Protein AF-A0A7R8HDU9-F1 (afdb_monomer)

Mean predicted aligned error: 12.46 Å

InterPro domains:
  IPR029044 Nucleotide-diphospho-sugar transferases [G3DSA:3.90.550.10] (75-311)

Sequence (343 aa):
MEFFGRLLLSHRPKPLTTKALTEKSWFSFAAQTWQNACTCITSFNYEFDLSVGGSGANNSAGGGSGGDSYELVDFNSMAHFDEPEDYFDVEIHVDKSLGSLYKDCVKIAKNYTTSKMNSKGKSTPKIFKTNHGLRAAWFDAWYPKPDDEFSIFVEDDLELSPYWYIWLKKTWRHYGNRSDIAGIALQRQFNMFQKPAADVEINNEGMPFLYKLVATWGFSPHPKHWREFLDWFHSIDNEKFDPYVPGLITSDWLHIHTTMGKRHMTWEQWHIYYGERHGLYTLYHNLPRRRTTLASNWREAGVHTRNSFNTKDYPTLDYCAIELQEFPEKIDKIWVGMHGKKR

Solvent-accessible surface area (backbone atoms only — not comparable to full-atom values): 20557 Å² total; per-residue (Å²): 133,89,88,85,87,85,51,76,100,67,92,77,76,77,86,76,75,91,73,89,84,81,91,83,73,58,79,71,59,67,62,72,67,71,74,26,62,58,61,33,44,32,30,34,46,33,72,78,79,95,74,86,88,73,90,88,89,87,89,84,90,82,89,82,83,92,71,100,69,84,50,72,73,59,64,53,72,40,45,47,74,92,50,83,82,61,50,46,32,38,37,37,33,39,39,36,36,86,25,88,57,38,66,53,55,54,51,39,40,68,67,54,77,66,94,56,50,43,98,80,33,46,69,45,57,44,74,45,92,54,65,66,52,62,30,46,51,61,61,71,55,64,77,57,88,54,73,72,42,44,43,38,40,36,49,78,56,49,44,61,11,30,57,39,51,50,41,51,53,53,49,43,73,72,51,61,87,47,90,45,48,41,22,41,28,36,30,65,68,42,79,36,54,42,64,81,67,47,86,48,63,78,82,55,89,34,42,49,33,30,28,53,60,71,53,94,45,32,26,27,50,27,30,58,56,45,40,54,49,50,53,52,56,71,73,47,63,69,90,76,57,79,57,69,46,91,63,34,48,52,38,54,49,38,53,54,26,44,79,68,77,40,50,54,73,48,46,63,36,50,54,32,33,50,24,63,78,66,65,27,19,24,37,30,65,23,65,60,89,96,61,39,22,37,27,16,43,33,49,54,53,48,98,90,32,91,55,57,68,86,46,54,79,44,53,52,34,86,68,92,55,68,53,72,71,58,81,65,94,78,61,55,76,52,70,89,84,63,88,95,58,93,127

Organism: Lepeophtheirus salmonis (NCBI:txid72036)

Secondary structure (DSSP, 8-state):
-----------------S----SSSHHHHTTTTSS-S--EEEEEEEEPP-------------------------HHHHPPPSSTT---EEEEEE----STTHHHHHHHHHH---SSS-TT--EEEEE-SS--HHHHHHHTS---SSSSEEEEEEETTEEE-TTHHHHHHHHHHHHTT-TTEEEEE-BPP-EE-BSSPEE-----TT--EEESSPPSSSEEE-HHHHHHHHHHHHHS-TTT-----TTBHHHHHHHHHHHTT-GGG--HHHHHHHHHHHT-EEEE--PPTTS-BSEEE---SSSS-SS--SS-SSPBP-S--STTS---SS-EEE---STT---

Foldseek 3Di:
DDDDDDADPDDDDDDDPDDDDDDDPCPVVVVVQFQADWWKKKKKKFFDDPDDDDDDDDDDDDDDDDDDDREFQLLQVLADDPGPPGAIEIEIETFDGPYPCSVVSQVNLVPDDDPRGDPPYYRHYHYDPHGPFDLCCVLVNDADPDQRMKMWIATRQKHFHNHLVVLQVVQCVQCLPPPQAQWEAQFFPQWDQFPVTDRDGDAPPLAKAWELFAHPHGIMGRNVNSNVLSVVCVVDPVLPDQLDDPRGNLSVVCVVCNVVVNNSHRNRSSSSSSSVVSNHTYIYGRDDPQAATRMWGQQPCHPPHNHGPNHTPGHHHHDDDVSSVDDDPDHQYDDPDDPDDRD

Radius of gyration: 21.11 Å; Cα contacts (8 Å, |Δi|>4): 566; chains: 1; bounding box: 53×56×59 Å

pLDDT: mean 71.67, std 26.33, range [17.73, 98.0]

Structure (mmCIF, N/CA/C/O backbone):
data_AF-A0A7R8HDU9-F1
#
_entry.id   AF-A0A7R8HDU9-F1
#
loop_
_atom_site.group_PDB
_atom_site.id
_atom_site.type_symbol
_atom_site.label_atom_id
_atom_site.label_alt_id
_atom_site.label_comp_id
_atom_site.label_asym_id
_atom_site.label_entity_id
_atom_site.label_seq_id
_atom_site.pdbx_PDB_ins_code
_atom_site.Cartn_x
_atom_site.Cartn_y
_atom_site.Cartn_z
_atom_site.occupancy
_atom_site.B_iso_or_equiv
_atom_site.auth_seq_id
_atom_site.auth_comp_id
_atom_site.auth_asym_id
_atom_site.auth_atom_id
_atom_site.pdbx_PDB_model_num
ATOM 1 N N . MET A 1 1 ? -10.865 30.566 18.327 1.00 18.05 1 MET A N 1
ATOM 2 C CA . MET A 1 1 ? -9.578 31.130 17.877 1.00 18.05 1 MET A CA 1
ATOM 3 C C . MET A 1 1 ? -8.523 30.074 18.117 1.00 18.05 1 MET A C 1
ATOM 5 O O . MET A 1 1 ? -8.567 29.440 19.159 1.00 18.05 1 MET A O 1
ATOM 9 N N . GLU A 1 2 ? -7.730 29.868 17.073 1.00 23.17 2 GLU A N 1
ATOM 10 C CA . GLU A 1 2 ? -6.574 28.991 16.846 1.00 23.17 2 GLU A CA 1
ATOM 11 C C . GLU A 1 2 ? -5.846 28.379 18.056 1.00 23.17 2 GLU A C 1
ATOM 13 O O . GLU A 1 2 ? -5.665 29.035 19.076 1.00 23.17 2 GLU A O 1
ATOM 18 N N . PHE A 1 3 ? -5.367 27.141 17.862 1.00 17.73 3 PHE A N 1
ATOM 19 C CA . PHE A 1 3 ? -3.963 26.660 17.920 1.00 17.73 3 PHE A CA 1
ATOM 20 C C . PHE A 1 3 ? -3.970 25.161 18.290 1.00 17.73 3 PHE A C 1
ATOM 22 O O . PHE A 1 3 ? -4.818 24.747 19.068 1.00 17.73 3 PHE A O 1
ATOM 29 N N . PHE A 1 4 ? -3.065 24.270 17.881 1.00 20.28 4 PHE A N 1
ATOM 30 C CA . PHE A 1 4 ? -2.097 24.083 16.783 1.00 20.28 4 PHE A CA 1
ATOM 31 C C . PHE A 1 4 ? -1.500 22.682 17.064 1.00 20.28 4 PHE A C 1
ATOM 33 O O . PHE A 1 4 ? -1.476 22.268 18.221 1.00 20.28 4 PHE A O 1
ATOM 40 N N . GLY A 1 5 ? -0.979 21.972 16.063 1.00 19.66 5 GLY A N 1
ATOM 41 C CA . GLY A 1 5 ? -0.250 20.721 16.318 1.00 19.66 5 GLY A CA 1
ATOM 42 C C . GLY A 1 5 ? 0.022 19.898 15.067 1.00 19.66 5 GLY A C 1
ATOM 43 O O . GLY A 1 5 ? -0.441 18.773 14.952 1.00 19.66 5 GLY A O 1
ATOM 44 N N . ARG A 1 6 ? 0.716 20.493 14.092 1.00 21.44 6 ARG A N 1
ATOM 45 C CA . ARG A 1 6 ? 1.381 19.768 13.001 1.00 21.44 6 ARG A CA 1
ATOM 46 C C . ARG A 1 6 ? 2.777 19.396 13.478 1.00 21.44 6 ARG A C 1
ATOM 48 O O . ARG A 1 6 ? 3.454 20.277 14.011 1.00 21.44 6 ARG A O 1
ATOM 55 N N . LEU A 1 7 ? 3.275 18.233 13.074 1.00 22.89 7 LEU A N 1
ATOM 56 C CA . LEU A 1 7 ? 4.697 18.128 12.812 1.00 22.89 7 LEU A CA 1
ATOM 57 C C . LEU A 1 7 ? 5.006 17.443 11.477 1.00 22.89 7 LEU A C 1
ATOM 59 O O . LEU A 1 7 ? 4.594 16.324 11.205 1.00 22.89 7 LEU A O 1
ATOM 63 N N . LEU A 1 8 ? 5.755 18.212 10.682 1.00 25.33 8 LEU A N 1
ATOM 64 C CA . LEU A 1 8 ? 6.498 17.852 9.485 1.00 25.33 8 LEU A CA 1
ATOM 65 C C . LEU A 1 8 ? 7.970 17.626 9.853 1.00 25.33 8 LEU A C 1
ATOM 67 O O . LEU A 1 8 ? 8.547 18.433 10.591 1.00 25.33 8 LEU A O 1
ATOM 71 N N . LEU A 1 9 ? 8.633 16.669 9.214 1.00 22.75 9 LEU A N 1
ATOM 72 C CA . LEU A 1 9 ? 10.095 16.620 9.147 1.00 22.75 9 LEU A CA 1
ATOM 73 C C . LEU A 1 9 ? 10.585 17.414 7.922 1.00 22.75 9 LEU A C 1
ATOM 75 O O . LEU A 1 9 ? 11.097 16.863 6.957 1.00 22.75 9 LEU A O 1
ATOM 79 N N . SER A 1 10 ? 10.462 18.748 7.960 1.00 25.83 10 SER A N 1
ATOM 80 C CA . SER A 1 10 ? 10.972 19.628 6.889 1.00 25.83 10 SER A CA 1
ATOM 81 C C . SER A 1 10 ? 12.093 20.555 7.375 1.00 25.83 10 SER A C 1
ATOM 83 O O . SER A 1 10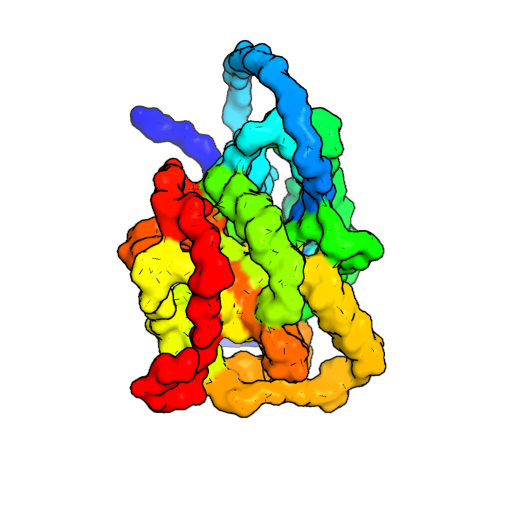 ? 11.971 21.213 8.411 1.00 25.83 10 SER A O 1
ATOM 85 N N . HIS A 1 11 ? 13.185 20.647 6.605 1.00 24.09 11 HIS A N 1
ATOM 86 C CA . HIS A 1 11 ? 14.247 21.641 6.804 1.00 24.09 11 HIS A CA 1
ATOM 87 C C . HIS A 1 11 ? 13.678 23.063 6.736 1.00 24.09 11 HIS A C 1
ATOM 89 O O . HIS A 1 11 ? 13.150 23.471 5.704 1.00 24.09 11 HIS A O 1
ATOM 95 N N . ARG A 1 12 ? 13.896 23.873 7.776 1.00 28.69 12 ARG A N 1
ATOM 96 C CA . ARG A 1 12 ? 13.792 25.335 7.671 1.00 28.69 12 ARG A CA 1
ATOM 97 C C . ARG A 1 12 ? 15.164 25.990 7.848 1.00 28.69 12 ARG A C 1
ATOM 99 O O . ARG A 1 12 ? 15.587 26.197 8.982 1.00 28.69 12 ARG A O 1
ATOM 106 N N . PRO A 1 13 ? 15.844 26.432 6.779 1.00 24.48 13 PRO A N 1
ATOM 107 C CA . PRO A 1 13 ? 16.669 27.626 6.863 1.00 24.48 13 PRO A CA 1
ATOM 108 C C . PRO A 1 13 ? 15.735 28.842 6.932 1.00 24.48 13 PRO A C 1
ATOM 110 O O . PRO A 1 13 ? 14.775 28.943 6.165 1.00 24.48 13 PRO A O 1
ATOM 113 N N . LYS A 1 14 ? 16.008 29.784 7.842 1.00 23.22 14 LYS A N 1
ATOM 114 C CA . LYS A 1 14 ? 15.396 31.122 7.791 1.00 23.22 14 LYS A CA 1
ATOM 115 C C . LYS A 1 14 ? 15.632 31.729 6.398 1.00 23.22 14 LYS A C 1
ATOM 117 O O . LYS A 1 14 ? 16.694 31.476 5.826 1.00 23.22 14 LYS A O 1
ATOM 122 N N . PRO A 1 15 ? 14.706 32.544 5.861 1.00 25.27 15 PRO A N 1
ATOM 123 C CA . PRO A 1 15 ? 14.937 33.229 4.598 1.00 25.27 15 PRO A CA 1
ATOM 124 C C . PRO A 1 15 ? 16.173 34.120 4.745 1.00 25.27 15 PRO A C 1
ATOM 126 O O . P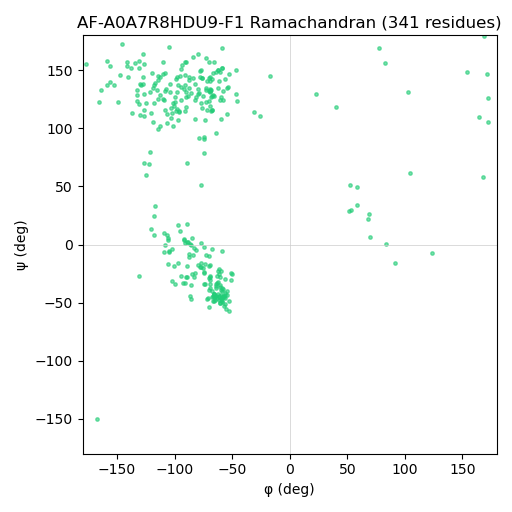RO A 1 15 ? 16.152 35.129 5.450 1.00 25.27 15 PRO A O 1
ATOM 129 N N . LEU A 1 16 ? 17.272 33.716 4.109 1.00 26.12 16 LEU A N 1
ATOM 130 C CA . LEU A 1 16 ? 18.401 34.600 3.887 1.00 26.12 16 LEU A CA 1
ATOM 131 C C . LEU A 1 16 ? 17.927 35.658 2.900 1.00 26.12 16 LEU A C 1
ATOM 133 O O . LEU A 1 16 ? 17.570 35.370 1.758 1.00 26.12 16 LEU A O 1
ATOM 137 N N . THR A 1 17 ? 17.895 36.891 3.387 1.00 25.94 17 THR A N 1
ATOM 138 C CA . THR A 1 17 ? 17.757 38.096 2.582 1.00 25.94 17 THR A CA 1
ATOM 139 C C . THR A 1 17 ? 18.716 38.035 1.399 1.00 25.94 17 THR A C 1
ATOM 141 O O . THR A 1 17 ? 19.907 37.778 1.566 1.00 25.94 17 THR A O 1
ATOM 144 N N . THR A 1 18 ? 18.165 38.286 0.217 1.00 35.88 18 THR A N 1
ATOM 145 C CA . THR A 1 18 ? 18.837 38.480 -1.070 1.00 35.88 18 THR A CA 1
ATOM 146 C C . THR A 1 18 ? 20.275 38.994 -0.960 1.00 35.88 18 THR A C 1
ATOM 148 O O . THR A 1 18 ? 20.488 40.169 -0.658 1.00 35.88 18 THR A O 1
ATOM 151 N N . LYS A 1 19 ? 21.255 38.152 -1.302 1.00 25.08 19 LYS A N 1
ATOM 152 C CA . LYS A 1 19 ? 22.475 38.571 -2.007 1.00 25.08 19 LYS A CA 1
ATOM 153 C C . LYS A 1 19 ? 23.220 37.357 -2.559 1.00 25.08 19 LYS A C 1
ATOM 155 O O . LYS A 1 19 ? 23.548 36.451 -1.809 1.00 25.08 19 LYS A O 1
ATOM 160 N N . ALA A 1 20 ? 23.407 37.406 -3.879 1.00 29.73 20 ALA A N 1
ATOM 161 C CA . ALA A 1 20 ? 24.420 36.781 -4.728 1.00 29.73 20 ALA A CA 1
ATOM 162 C C . ALA A 1 20 ? 25.140 35.530 -4.203 1.00 29.73 20 ALA A C 1
ATOM 164 O O . ALA A 1 20 ? 25.785 35.591 -3.168 1.00 29.73 20 ALA A O 1
ATOM 165 N N . LEU A 1 21 ? 25.187 34.475 -5.021 1.00 24.11 21 LEU A N 1
ATOM 166 C CA . LEU A 1 21 ? 26.456 33.887 -5.464 1.00 24.11 21 LEU A CA 1
ATOM 167 C C . LEU A 1 21 ? 26.217 32.972 -6.673 1.00 24.11 21 LEU A C 1
ATOM 169 O O . LEU A 1 21 ? 25.260 32.206 -6.742 1.00 24.11 21 LEU A O 1
ATOM 173 N N . THR A 1 22 ? 27.080 33.177 -7.656 1.00 25.27 22 THR A N 1
ATOM 174 C CA . THR A 1 22 ? 27.015 32.753 -9.051 1.00 25.27 22 THR A CA 1
ATOM 175 C C . THR A 1 22 ? 27.409 31.294 -9.284 1.00 25.27 22 THR A C 1
ATOM 177 O O . THR A 1 22 ? 28.031 30.635 -8.455 1.00 25.27 22 THR A O 1
ATOM 180 N N . GLU A 1 23 ? 27.021 30.836 -10.470 1.00 33.41 23 GLU A N 1
ATOM 181 C CA . GLU A 1 23 ? 27.142 29.511 -11.071 1.00 33.41 23 GLU A CA 1
ATOM 182 C C . GLU A 1 23 ? 28.522 28.828 -10.964 1.00 33.41 23 GLU A C 1
ATOM 184 O O . GLU A 1 23 ? 29.563 29.475 -11.058 1.00 33.41 23 GLU A O 1
ATOM 189 N N . LYS A 1 24 ? 28.465 27.482 -10.918 1.00 25.12 24 LYS A N 1
ATOM 190 C CA . LYS A 1 24 ? 29.443 26.458 -11.378 1.00 25.12 24 LYS A CA 1
ATOM 191 C C . LYS A 1 24 ? 29.965 25.426 -10.367 1.00 25.12 24 LYS A C 1
ATOM 193 O O . LYS A 1 24 ? 30.537 24.439 -10.813 1.00 25.12 24 LYS A O 1
ATOM 198 N N . SER A 1 25 ? 29.676 25.515 -9.066 1.00 22.44 25 SER A N 1
ATOM 199 C CA . SER A 1 25 ? 30.059 24.455 -8.098 1.00 22.44 25 SER A CA 1
ATOM 200 C C . SER A 1 25 ? 28.924 23.507 -7.669 1.00 22.44 25 SER A C 1
ATOM 202 O O . SER A 1 25 ? 29.167 22.525 -6.970 1.00 22.44 25 SER A O 1
ATOM 204 N N . TRP A 1 26 ? 27.686 23.740 -8.120 1.00 22.48 26 TRP A N 1
ATOM 205 C CA . TRP A 1 26 ? 26.507 22.978 -7.678 1.00 22.48 26 TRP A CA 1
ATOM 206 C C . TRP A 1 26 ? 26.377 21.567 -8.273 1.00 22.48 26 TRP A C 1
ATOM 208 O O . TRP A 1 26 ? 25.703 20.724 -7.686 1.00 22.48 26 TRP A O 1
ATOM 218 N N . PHE A 1 27 ? 27.028 21.269 -9.402 1.00 22.64 27 PHE A N 1
ATOM 219 C CA . PHE A 1 27 ? 26.741 20.037 -10.147 1.00 22.64 27 PHE A CA 1
ATOM 220 C C . PHE A 1 27 ? 27.299 18.749 -9.522 1.00 22.64 27 PHE A C 1
ATOM 222 O O . PHE A 1 27 ? 26.718 17.695 -9.758 1.00 22.64 27 PHE A O 1
ATOM 229 N N . SER A 1 28 ? 28.352 18.802 -8.694 1.00 22.45 28 SER A N 1
ATOM 230 C CA . SER A 1 28 ? 28.889 17.588 -8.046 1.00 22.45 28 SER A CA 1
ATOM 231 C C . SER A 1 28 ? 28.547 17.462 -6.558 1.00 22.45 28 SER A C 1
ATOM 233 O O . SER A 1 28 ? 28.611 16.362 -6.020 1.00 22.45 28 SER A O 1
ATOM 235 N N . PHE A 1 29 ? 28.124 18.540 -5.889 1.00 22.83 29 PHE A N 1
ATOM 236 C CA . PHE A 1 29 ? 27.726 18.483 -4.475 1.00 22.83 29 PHE A CA 1
ATOM 237 C C . PHE A 1 29 ? 26.225 18.187 -4.303 1.00 22.83 29 PHE A C 1
ATOM 239 O O . PHE A 1 29 ? 25.823 17.530 -3.347 1.00 22.83 29 PHE A O 1
ATOM 246 N N . ALA A 1 30 ? 25.397 18.574 -5.282 1.00 22.77 30 ALA A N 1
ATOM 247 C CA . ALA A 1 30 ? 23.962 18.291 -5.302 1.00 22.77 30 ALA A CA 1
ATOM 248 C C . ALA A 1 30 ? 23.602 16.907 -5.876 1.00 22.77 30 ALA A C 1
ATOM 250 O O . ALA A 1 30 ? 22.428 16.613 -6.036 1.00 22.77 30 ALA A O 1
ATOM 251 N N . ALA A 1 31 ? 24.567 16.045 -6.199 1.00 22.61 31 ALA A N 1
ATOM 252 C CA . ALA A 1 31 ? 24.284 14.638 -6.506 1.00 22.61 31 ALA A CA 1
ATOM 253 C C . ALA A 1 31 ? 24.448 13.739 -5.264 1.00 22.61 31 ALA A C 1
ATOM 255 O O . ALA A 1 31 ? 23.774 12.719 -5.145 1.00 22.61 31 ALA A O 1
ATOM 256 N N . GLN A 1 32 ? 25.292 14.146 -4.307 1.00 22.75 32 GLN A N 1
ATOM 257 C CA . GLN A 1 32 ? 25.669 13.329 -3.148 1.00 22.75 32 GLN A CA 1
ATOM 258 C C . GLN A 1 32 ? 24.736 13.505 -1.935 1.00 22.75 32 GLN A C 1
ATOM 260 O O . GLN A 1 32 ? 24.698 12.651 -1.055 1.00 22.75 32 GLN A O 1
ATOM 265 N N . THR A 1 33 ? 23.958 14.590 -1.873 1.00 23.55 33 THR A N 1
ATOM 266 C CA . THR A 1 33 ? 23.037 14.882 -0.757 1.00 23.55 33 THR A CA 1
ATOM 267 C C . THR A 1 33 ? 21.611 14.356 -0.955 1.00 23.55 33 THR A C 1
ATOM 269 O O . THR A 1 33 ? 20.768 14.576 -0.092 1.00 23.55 33 THR A O 1
ATOM 272 N N . TRP A 1 34 ? 21.333 13.633 -2.046 1.00 28.17 34 TRP A N 1
ATOM 273 C CA . TRP A 1 34 ? 19.968 13.285 -2.483 1.00 28.17 34 TRP A CA 1
ATOM 274 C C . TRP A 1 34 ? 19.594 11.804 -2.314 1.00 28.17 34 TRP A C 1
ATOM 276 O O . TRP A 1 34 ? 18.532 11.383 -2.755 1.00 28.17 34 TRP A O 1
ATOM 286 N N . GLN A 1 35 ? 20.430 11.027 -1.618 1.00 24.59 35 GLN A N 1
ATOM 287 C CA . GLN A 1 35 ? 20.096 9.700 -1.070 1.00 24.59 35 GLN A CA 1
ATOM 288 C C . GLN A 1 35 ? 19.494 9.786 0.353 1.00 24.59 35 GLN A C 1
ATOM 290 O O . GLN A 1 35 ? 19.510 8.811 1.094 1.00 24.59 35 GLN A O 1
ATOM 295 N N . ASN A 1 36 ? 19.007 10.965 0.765 1.00 27.67 36 ASN A N 1
ATOM 296 C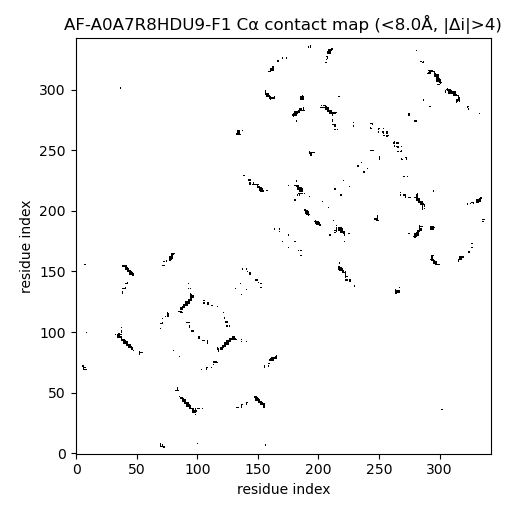 CA . ASN A 1 36 ? 18.909 11.331 2.183 1.00 27.67 36 ASN A CA 1
ATOM 297 C C . ASN A 1 36 ? 17.509 11.659 2.726 1.00 27.67 36 ASN A C 1
ATOM 299 O O . ASN A 1 36 ? 17.413 12.157 3.850 1.00 27.67 36 ASN A O 1
ATOM 303 N N . ALA A 1 37 ? 16.432 11.348 2.006 1.00 25.69 37 ALA A N 1
ATOM 304 C CA . ALA A 1 37 ? 15.128 11.223 2.659 1.00 25.69 37 ALA A CA 1
ATOM 305 C C . ALA A 1 37 ? 15.115 9.885 3.416 1.00 25.69 37 ALA A C 1
ATOM 307 O O . ALA A 1 37 ? 15.491 8.862 2.846 1.00 25.69 37 ALA A O 1
ATOM 308 N N . CYS A 1 38 ? 14.773 9.883 4.707 1.00 24.77 38 CYS A N 1
ATOM 309 C CA . CYS A 1 38 ? 14.448 8.621 5.368 1.00 24.77 38 CYS A CA 1
ATOM 310 C C . CYS A 1 38 ? 13.142 8.149 4.742 1.00 24.77 38 CYS A C 1
ATOM 312 O O . CYS A 1 38 ? 12.141 8.835 4.882 1.00 24.77 38 CYS A O 1
ATOM 314 N N . THR A 1 39 ? 13.145 7.027 4.030 1.00 27.91 39 THR A N 1
ATOM 315 C CA . THR A 1 39 ? 11.887 6.350 3.729 1.00 27.91 39 THR A CA 1
ATOM 316 C C . THR A 1 39 ? 11.441 5.708 5.036 1.00 27.91 39 THR A C 1
ATOM 318 O O . THR A 1 39 ? 12.078 4.765 5.512 1.00 27.91 39 THR A O 1
ATOM 321 N N . CYS A 1 40 ? 10.412 6.273 5.662 1.00 27.80 40 CYS A N 1
ATOM 322 C CA . CYS A 1 40 ? 9.764 5.664 6.809 1.00 27.80 40 CYS A CA 1
ATOM 323 C C . CYS A 1 40 ? 8.468 5.024 6.322 1.00 27.80 40 CYS A C 1
ATOM 325 O O . CYS A 1 40 ? 7.550 5.720 5.901 1.00 27.80 40 CYS A O 1
ATOM 327 N N . ILE A 1 41 ? 8.397 3.697 6.370 1.00 30.83 41 ILE A N 1
ATOM 328 C CA . ILE A 1 41 ? 7.142 2.983 6.144 1.00 30.83 41 ILE A CA 1
ATOM 329 C C . ILE A 1 41 ? 6.647 2.543 7.506 1.00 30.83 41 ILE A C 1
ATOM 331 O O . ILE A 1 41 ? 7.301 1.795 8.228 1.00 30.83 41 ILE A O 1
ATOM 335 N N . THR A 1 42 ? 5.492 3.053 7.888 1.00 30.50 42 THR A N 1
ATOM 336 C CA . THR A 1 42 ? 4.790 2.563 9.061 1.00 30.50 42 THR A CA 1
ATOM 337 C C . THR A 1 42 ? 3.867 1.459 8.577 1.00 30.50 42 THR A C 1
ATOM 339 O O . THR A 1 42 ? 2.969 1.700 7.766 1.00 30.50 42 THR A O 1
ATOM 342 N N . SER A 1 43 ? 4.128 0.234 9.024 1.00 25.02 43 SER A N 1
ATOM 343 C CA . SER A 1 43 ? 3.175 -0.860 8.879 1.00 25.02 43 SER A CA 1
ATOM 344 C C . SER A 1 43 ? 2.368 -0.936 10.160 1.00 25.02 43 SER A C 1
ATOM 346 O O . SER A 1 43 ? 2.896 -0.810 11.263 1.00 25.02 43 SER A O 1
ATOM 348 N N . PHE A 1 44 ? 1.067 -1.099 10.020 1.00 28.22 44 PHE A N 1
ATOM 349 C CA . PHE A 1 44 ? 0.193 -1.305 11.156 1.00 28.22 44 PHE A CA 1
ATOM 350 C C . PHE A 1 44 ? -0.385 -2.710 11.056 1.00 28.22 44 PHE A C 1
ATOM 352 O O . PHE A 1 44 ? -0.970 -3.011 10.022 1.00 28.22 44 PHE A O 1
ATOM 359 N N . ASN A 1 45 ? -0.244 -3.542 12.084 1.00 24.42 45 ASN A N 1
ATOM 360 C CA . ASN A 1 45 ? -0.738 -4.923 12.088 1.00 24.42 45 ASN A CA 1
ATOM 361 C C . ASN A 1 45 ? -1.964 -5.034 13.004 1.00 24.42 45 ASN A C 1
ATOM 363 O O . ASN A 1 45 ? -1.960 -4.502 14.116 1.00 24.42 45 ASN A O 1
ATOM 367 N N . TYR A 1 46 ? -3.017 -5.703 12.535 1.00 28.94 46 TYR A N 1
ATOM 368 C CA . TYR A 1 46 ? -4.297 -5.834 13.235 1.00 28.94 46 TYR A CA 1
ATOM 369 C C . TYR A 1 46 ? -4.758 -7.294 13.223 1.00 28.94 46 TYR A C 1
ATOM 371 O O . TYR A 1 46 ? -4.811 -7.917 12.161 1.00 28.94 46 TYR A O 1
ATOM 379 N N . GLU A 1 47 ? -5.177 -7.796 14.384 1.00 25.75 47 GLU A N 1
ATOM 380 C CA . GLU A 1 47 ? -5.970 -9.023 14.525 1.00 25.75 47 GLU A CA 1
ATOM 381 C C . GLU A 1 47 ? -7.428 -8.625 14.818 1.00 25.75 47 GLU A C 1
ATOM 383 O O . GLU A 1 47 ? -7.681 -7.786 15.686 1.00 25.75 47 GLU A O 1
ATOM 388 N N . PHE A 1 48 ? -8.401 -9.204 14.105 1.00 31.47 48 PHE A N 1
ATOM 389 C CA . PHE A 1 48 ? -9.826 -9.011 14.403 1.00 31.47 48 PHE A CA 1
ATOM 390 C C . PHE A 1 48 ? -10.389 -10.219 15.155 1.00 31.47 48 PHE A C 1
ATOM 392 O O . PHE A 1 48 ? -10.429 -11.320 14.613 1.00 31.47 48 PHE A O 1
ATOM 399 N N . ASP A 1 49 ? -10.927 -9.992 16.353 1.00 27.91 49 ASP A N 1
ATOM 400 C CA . ASP A 1 49 ? -11.912 -10.891 16.963 1.00 27.91 49 ASP A CA 1
ATOM 401 C C . ASP A 1 49 ? -13.320 -10.475 16.478 1.00 27.91 49 ASP A C 1
ATOM 403 O O . ASP A 1 49 ? -13.642 -9.287 16.383 1.00 27.91 49 ASP A O 1
ATOM 407 N N . LEU A 1 50 ? -14.151 -11.444 16.088 1.00 31.97 50 LEU A N 1
ATOM 408 C CA . LEU A 1 50 ? -15.493 -11.239 15.519 1.00 31.97 50 LEU A CA 1
ATOM 409 C C . LEU A 1 50 ? -16.611 -11.328 16.574 1.00 31.97 50 LEU A C 1
ATOM 411 O O . LEU A 1 50 ? -17.787 -11.406 16.214 1.00 31.97 50 LEU A O 1
ATOM 415 N N . SER A 1 51 ? -16.275 -11.328 17.864 1.00 26.84 51 SER A N 1
ATOM 416 C CA . SER A 1 51 ? -17.234 -11.500 18.958 1.00 26.84 51 SER A CA 1
ATOM 417 C C . SER A 1 51 ? -17.373 -10.246 19.846 1.00 26.84 51 SER A C 1
ATOM 419 O O . SER A 1 51 ? -16.431 -9.499 20.066 1.00 26.84 51 SER A O 1
ATOM 421 N N . VAL A 1 52 ? -18.612 -9.977 20.271 1.00 30.52 52 VAL A N 1
ATOM 422 C CA . VAL A 1 52 ? -19.178 -8.673 20.686 1.00 30.52 52 VAL A CA 1
ATOM 423 C C . VAL A 1 52 ? -18.856 -8.267 22.143 1.00 30.52 52 VAL A C 1
ATOM 425 O O . VAL A 1 52 ? -19.116 -9.062 23.042 1.00 30.52 52 VAL A O 1
ATOM 428 N N . GLY A 1 53 ? -18.513 -6.987 22.377 1.00 28.03 53 GLY A N 1
ATOM 429 C CA . GLY A 1 53 ? -19.230 -6.083 23.305 1.00 28.03 53 GLY A CA 1
ATOM 430 C C . GLY A 1 53 ? -18.663 -5.764 24.705 1.00 28.03 53 GLY A C 1
ATOM 431 O O . GLY A 1 53 ? -18.495 -6.653 25.535 1.00 28.03 53 GLY A O 1
ATOM 432 N N . GLY A 1 54 ? -18.622 -4.464 25.061 1.00 24.69 54 GLY A N 1
ATOM 433 C CA . GLY A 1 54 ? -18.635 -4.023 26.472 1.00 24.69 54 GLY A CA 1
ATOM 434 C C . GLY A 1 54 ? -18.226 -2.571 26.786 1.00 24.69 54 GLY A C 1
ATOM 435 O O . GLY A 1 54 ? -17.059 -2.215 26.764 1.00 24.69 54 GLY A O 1
ATOM 436 N N . SER A 1 55 ? -19.197 -1.744 27.182 1.00 26.00 55 SER A N 1
ATOM 43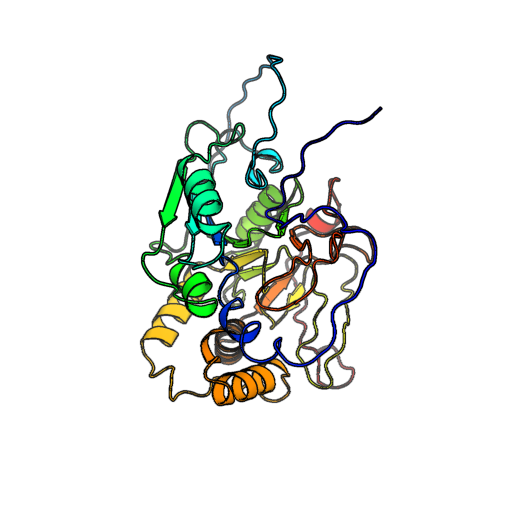7 C CA . SER A 1 55 ? -19.131 -0.309 27.541 1.00 26.00 55 SER A CA 1
ATOM 438 C C . SER A 1 55 ? -18.196 0.119 28.696 1.00 26.00 55 SER A C 1
ATOM 440 O O . SER A 1 55 ? -18.118 -0.577 29.707 1.00 26.00 55 SER A O 1
ATOM 442 N N . GLY A 1 56 ? -17.697 1.370 28.663 1.00 23.48 56 GLY A N 1
ATOM 443 C CA . GLY A 1 56 ? -17.273 2.117 29.867 1.00 23.48 56 GLY A CA 1
ATOM 444 C C . GLY A 1 56 ? -16.559 3.459 29.600 1.00 23.48 56 GLY A C 1
ATOM 445 O O . GLY A 1 56 ? -15.583 3.505 28.866 1.00 23.48 56 GLY A O 1
ATOM 446 N N . ALA A 1 57 ? -17.047 4.554 30.198 1.00 24.66 57 ALA A N 1
ATOM 447 C CA . ALA A 1 57 ? -16.600 5.946 30.009 1.00 24.66 57 ALA A CA 1
ATOM 448 C C . ALA A 1 57 ? -15.472 6.397 30.970 1.00 24.66 57 ALA A C 1
ATOM 450 O O . ALA A 1 57 ? -15.400 5.883 32.084 1.00 24.66 57 ALA A O 1
ATOM 451 N N . ASN A 1 58 ? -14.683 7.428 30.607 1.00 25.62 58 ASN A N 1
ATOM 452 C CA . ASN A 1 58 ? -14.579 8.711 31.348 1.00 25.62 58 ASN A CA 1
ATOM 453 C C . ASN A 1 58 ? -13.457 9.657 30.863 1.00 25.62 58 ASN A C 1
ATOM 455 O O . ASN A 1 58 ? -12.374 9.235 30.471 1.00 25.62 58 ASN A O 1
ATOM 459 N N . ASN A 1 59 ? -13.746 10.960 30.972 1.00 26.98 59 ASN A N 1
ATOM 460 C CA . ASN A 1 59 ? -12.869 12.107 30.715 1.00 26.98 59 ASN A CA 1
ATOM 461 C C . ASN A 1 59 ? -11.874 12.367 31.858 1.00 26.98 59 ASN A C 1
ATOM 463 O O . ASN A 1 59 ? -12.246 12.288 33.029 1.00 26.98 59 ASN A O 1
ATOM 467 N N . SER A 1 60 ? -10.692 12.891 31.524 1.00 24.86 60 SER A N 1
ATOM 468 C CA . SER A 1 60 ? -10.000 13.880 32.362 1.00 24.86 60 SER A CA 1
ATOM 469 C C . SER A 1 60 ? -9.021 14.731 31.543 1.00 24.86 60 SER A C 1
ATOM 471 O O . SER A 1 60 ? -8.363 14.261 30.619 1.00 24.86 60 SER A O 1
ATOM 473 N N . ALA A 1 61 ? -8.989 16.025 31.868 1.00 26.89 61 ALA A N 1
ATOM 474 C CA . ALA A 1 61 ? -8.142 17.044 31.261 1.00 26.89 61 ALA A CA 1
ATOM 475 C C . ALA A 1 61 ? -6.861 17.243 32.084 1.00 26.89 61 ALA A C 1
ATOM 477 O O . ALA A 1 61 ? -6.902 17.215 33.314 1.00 26.89 61 ALA A O 1
ATOM 478 N N . GLY A 1 62 ? -5.747 17.529 31.409 1.00 22.72 62 GLY A N 1
ATOM 479 C CA . GLY A 1 62 ? -4.494 17.954 32.028 1.00 22.72 62 GLY A CA 1
ATOM 480 C C . GLY A 1 62 ? -3.730 18.880 31.087 1.00 22.72 62 GLY A C 1
ATOM 481 O O . GLY A 1 62 ? -3.467 18.518 29.945 1.00 22.72 62 GLY A O 1
ATOM 482 N N . GLY A 1 63 ? -3.429 20.095 31.549 1.00 22.44 63 GLY A N 1
ATOM 483 C CA . GLY A 1 63 ? -2.622 21.079 30.826 1.00 22.44 63 GLY A CA 1
ATOM 484 C C . GLY A 1 63 ? -1.131 20.965 31.150 1.00 22.44 63 GLY A C 1
ATOM 485 O O . GLY A 1 63 ? -0.763 20.498 32.226 1.00 22.44 63 GLY A O 1
ATOM 486 N N . GLY A 1 64 ? -0.275 21.448 30.245 1.00 23.27 64 GLY A N 1
ATOM 487 C CA . GLY A 1 64 ? 1.160 21.566 30.509 1.00 23.27 64 GLY A CA 1
ATOM 488 C C . GLY A 1 64 ? 2.020 21.965 29.306 1.00 23.27 64 GLY A C 1
ATOM 489 O O . GLY A 1 64 ? 2.288 21.142 28.447 1.00 23.27 64 GLY A O 1
ATOM 490 N N . SER A 1 65 ? 2.456 23.231 29.325 1.00 26.09 65 SER A N 1
ATOM 491 C CA . SER A 1 65 ? 3.705 23.838 28.809 1.00 26.09 65 SER A CA 1
ATOM 492 C C . SER A 1 65 ? 4.301 23.411 27.458 1.00 26.09 65 SER A C 1
ATOM 494 O O . SER A 1 65 ? 4.821 22.312 27.297 1.00 26.09 65 SER A O 1
ATOM 496 N N . GLY A 1 66 ? 4.373 24.394 26.553 1.00 30.72 66 GLY A N 1
ATOM 497 C CA . GLY A 1 66 ? 5.044 24.310 25.262 1.00 30.72 66 GLY A CA 1
ATOM 498 C C . GLY A 1 66 ? 6.570 24.217 25.335 1.00 30.72 66 GLY A C 1
ATOM 499 O O . GLY A 1 66 ? 7.245 25.008 25.995 1.00 30.72 66 GLY A O 1
ATOM 500 N N . GLY A 1 67 ? 7.084 23.272 24.560 1.00 24.62 67 GLY A N 1
ATOM 501 C CA . GLY A 1 67 ? 8.394 23.282 23.927 1.00 24.62 67 GLY A CA 1
ATOM 502 C C . GLY A 1 67 ? 8.211 22.681 22.535 1.00 24.62 67 GLY A C 1
ATOM 503 O O . GLY A 1 67 ? 7.379 21.793 22.376 1.00 24.62 67 GLY A O 1
ATOM 504 N N . ASP A 1 68 ? 8.928 23.181 21.530 1.00 28.16 68 ASP A N 1
ATOM 505 C CA . ASP A 1 68 ? 8.831 22.671 20.158 1.00 28.16 68 ASP A CA 1
ATOM 506 C C . ASP A 1 68 ? 9.322 21.206 20.108 1.00 28.16 68 ASP A C 1
ATOM 508 O O . ASP A 1 68 ? 10.527 20.936 20.049 1.00 28.16 68 ASP A O 1
ATOM 512 N N . SER A 1 69 ? 8.387 20.254 20.193 1.00 32.31 69 SER A N 1
ATOM 513 C CA . SER A 1 69 ? 8.603 18.814 20.051 1.00 32.31 69 SER A CA 1
ATOM 514 C C . SER A 1 69 ? 8.392 18.400 18.599 1.00 32.31 69 SER A C 1
ATOM 516 O O . SER A 1 69 ? 7.418 18.790 17.966 1.00 32.31 69 SER A O 1
ATOM 518 N N . TYR A 1 70 ? 9.316 17.597 18.065 1.00 35.66 70 TYR A N 1
ATOM 519 C CA . TYR A 1 70 ? 9.094 16.862 16.826 1.00 35.66 70 TYR A CA 1
ATOM 520 C C . TYR A 1 70 ? 8.314 15.574 17.154 1.00 35.66 70 TYR A C 1
ATOM 522 O O . TYR A 1 70 ? 8.879 14.669 17.764 1.00 35.66 70 TYR A O 1
ATOM 530 N N . GLU A 1 71 ? 7.032 15.502 16.783 1.00 38.47 71 GLU A N 1
ATOM 531 C CA . GLU A 1 71 ? 6.145 14.335 16.919 1.00 38.47 71 GLU A CA 1
ATOM 532 C C . GLU A 1 71 ? 5.842 13.675 15.555 1.00 38.47 71 GLU A C 1
ATOM 534 O O . GLU A 1 71 ? 5.806 14.340 14.531 1.00 38.47 71 GLU A O 1
ATOM 539 N N . LEU A 1 72 ? 5.650 12.356 15.489 1.00 41.12 72 LEU A N 1
ATOM 540 C CA . LEU A 1 72 ? 5.065 11.744 14.284 1.00 41.12 72 LEU A CA 1
ATOM 541 C C . LEU A 1 72 ? 3.617 12.231 14.133 1.00 41.12 72 LEU A C 1
ATOM 543 O O . LEU A 1 72 ? 2.986 12.585 15.130 1.00 41.12 72 LEU A O 1
ATOM 547 N N . VAL A 1 73 ? 3.061 12.191 12.916 1.00 44.81 73 VAL A N 1
ATOM 548 C CA . VAL A 1 73 ? 1.601 12.232 12.767 1.00 44.81 73 VAL A CA 1
ATOM 549 C C . VAL A 1 73 ? 1.050 11.092 13.620 1.00 44.81 73 VAL A C 1
ATOM 551 O O . VAL A 1 73 ? 1.312 9.923 13.343 1.00 44.81 73 VAL A O 1
ATOM 554 N N . ASP A 1 74 ? 0.336 11.418 14.700 1.00 52.00 74 ASP A N 1
ATOM 555 C CA . ASP A 1 74 ? -0.325 10.404 15.513 1.00 52.00 74 ASP A CA 1
ATOM 556 C C . ASP A 1 74 ? -1.559 9.917 14.744 1.00 52.00 74 ASP A C 1
ATOM 558 O O . ASP A 1 74 ? -2.689 10.335 15.007 1.00 52.00 74 ASP A O 1
ATOM 562 N N . PHE A 1 75 ? -1.327 9.045 13.759 1.00 51.06 75 PHE A N 1
ATOM 563 C CA . PHE A 1 75 ? -2.345 8.378 12.941 1.00 51.06 75 PHE A CA 1
ATOM 564 C C . PHE A 1 75 ? -3.446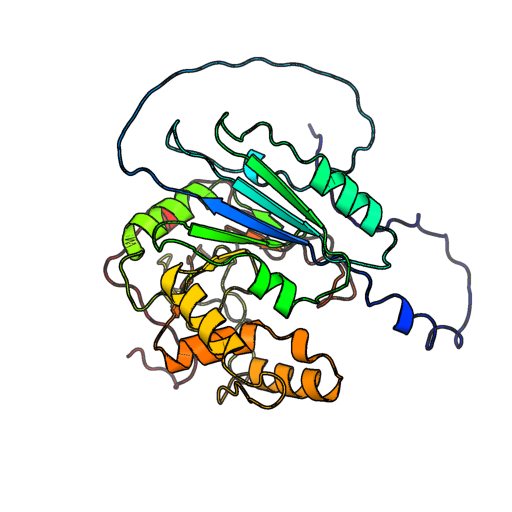 7.730 13.797 1.00 51.06 75 PHE A C 1
ATOM 566 O O . PHE A 1 75 ? -4.599 7.599 13.374 1.00 51.06 75 PHE A O 1
ATOM 573 N N . ASN A 1 76 ? -3.094 7.387 15.036 1.00 50.19 76 ASN A N 1
ATOM 574 C CA . ASN A 1 76 ? -3.926 6.682 15.994 1.00 50.19 76 ASN A CA 1
ATOM 575 C C . ASN A 1 76 ? -4.808 7.664 16.759 1.00 50.19 76 ASN A C 1
ATOM 577 O O . ASN A 1 76 ? -5.964 7.349 17.017 1.00 50.19 76 ASN A O 1
ATOM 581 N N . SER A 1 77 ? -4.318 8.882 17.045 1.00 49.59 77 SER A N 1
ATOM 582 C CA . SER A 1 77 ? -5.143 9.971 17.599 1.00 49.59 77 SER A CA 1
ATOM 583 C C . SER A 1 77 ? -6.311 10.341 16.687 1.00 49.59 77 SER A C 1
ATOM 585 O O . SER A 1 77 ? -7.317 10.875 17.159 1.00 49.59 77 SER A O 1
ATOM 587 N N . MET A 1 78 ? -6.208 10.040 15.394 1.00 56.59 78 MET A N 1
ATOM 588 C CA . MET A 1 78 ? -7.247 10.347 14.423 1.00 56.59 78 MET A CA 1
ATOM 589 C C . MET A 1 78 ? -8.241 9.195 14.277 1.00 56.59 78 MET A C 1
ATOM 591 O O . MET A 1 78 ? -9.421 9.471 14.121 1.00 56.59 78 MET A O 1
ATOM 595 N N . ALA A 1 79 ? -7.825 7.933 14.418 1.00 62.00 79 ALA A N 1
ATOM 596 C CA . ALA A 1 79 ? -8.710 6.786 14.220 1.00 62.00 79 ALA A CA 1
ATOM 597 C C . ALA A 1 79 ? -9.947 6.804 15.146 1.00 62.00 79 ALA A C 1
ATOM 599 O O . ALA A 1 79 ? -9.854 6.989 16.366 1.00 62.00 79 ALA A O 1
ATOM 600 N N . HIS A 1 80 ? -11.115 6.584 14.545 1.00 71.00 80 HIS A N 1
ATOM 601 C CA . HIS A 1 80 ? -12.342 6.220 15.242 1.00 71.00 80 HIS A CA 1
ATOM 602 C C . HIS A 1 80 ? -12.450 4.696 15.338 1.00 71.00 80 HIS A C 1
ATOM 604 O O . HIS A 1 80 ? -12.549 4.011 14.319 1.00 71.00 80 HIS A O 1
ATOM 610 N N . PHE A 1 81 ? -12.469 4.200 16.573 1.00 74.50 81 PHE A N 1
ATOM 611 C CA . PHE A 1 81 ? -12.824 2.827 16.919 1.00 74.50 81 PHE A CA 1
ATOM 612 C C . PHE A 1 81 ? -14.325 2.747 17.204 1.00 74.50 81 PHE A C 1
ATOM 614 O O . PHE A 1 81 ? -14.872 3.641 17.856 1.00 74.50 81 PHE A O 1
ATOM 621 N N . ASP A 1 82 ? -14.990 1.710 16.703 1.00 75.25 82 ASP A N 1
ATOM 622 C CA . ASP A 1 82 ? -16.398 1.417 16.991 1.00 75.25 82 ASP A CA 1
ATOM 623 C C . ASP A 1 82 ? -16.569 0.318 18.046 1.00 75.25 82 ASP A C 1
ATOM 625 O O . ASP A 1 82 ? -17.625 0.282 18.674 1.00 75.25 82 ASP A O 1
ATOM 629 N N . GLU A 1 83 ? -15.539 -0.495 18.315 1.00 77.50 83 GLU A N 1
ATOM 630 C CA . GLU A 1 83 ? -15.568 -1.513 19.372 1.00 77.50 83 GLU A CA 1
ATOM 631 C C . GLU A 1 83 ? -14.513 -1.237 20.467 1.00 77.50 83 GLU A C 1
ATOM 633 O O . GLU A 1 83 ? -13.376 -0.877 20.149 1.00 77.50 83 GLU A O 1
ATOM 638 N N . PRO A 1 84 ? -14.837 -1.425 21.763 1.00 75.69 84 PRO A N 1
ATOM 639 C CA . PRO A 1 84 ? -13.883 -1.293 22.874 1.00 75.69 84 PRO A CA 1
ATOM 640 C C . PRO A 1 84 ? -12.644 -2.190 22.739 1.00 75.69 84 PRO A C 1
ATOM 642 O O . PRO A 1 84 ? -11.559 -1.867 23.234 1.00 75.69 84 PRO A O 1
ATOM 645 N N . GLU A 1 85 ? -12.814 -3.336 22.086 1.00 78.19 85 GLU A N 1
ATOM 646 C CA . GLU A 1 85 ? -11.780 -4.335 21.877 1.00 78.19 85 GLU A CA 1
ATOM 647 C C . GLU A 1 85 ? -10.837 -3.979 20.733 1.00 78.19 85 GLU A C 1
ATOM 649 O O . GLU A 1 85 ? -9.747 -4.548 20.703 1.00 78.19 85 GLU A O 1
ATOM 654 N N . ASP A 1 86 ? -11.216 -3.057 19.840 1.00 77.75 86 ASP A N 1
ATOM 655 C CA . ASP A 1 86 ? -10.407 -2.690 18.681 1.00 77.75 86 ASP A CA 1
ATOM 656 C C . ASP A 1 86 ? -9.043 -2.159 19.125 1.00 77.75 86 ASP A C 1
ATOM 658 O O . ASP A 1 86 ? -8.925 -1.225 19.921 1.00 77.75 86 ASP A O 1
ATOM 662 N N . TYR A 1 87 ? -7.991 -2.751 18.579 1.00 76.75 87 TYR A N 1
ATOM 663 C CA . TYR A 1 87 ? -6.625 -2.297 18.764 1.00 76.75 87 TYR A CA 1
ATOM 664 C C . TYR A 1 87 ? -5.829 -2.543 17.507 1.00 76.75 87 TYR A C 1
ATOM 666 O O . TYR A 1 87 ? -6.282 -3.210 16.573 1.00 76.75 87 TYR A O 1
ATOM 674 N N . PHE A 1 88 ? -4.616 -2.011 17.527 1.00 76.06 88 PHE A N 1
ATOM 675 C CA . PHE A 1 88 ? -3.628 -2.339 16.534 1.00 76.06 88 PHE A CA 1
ATOM 676 C C . PHE A 1 88 ? -2.223 -2.129 17.008 1.00 76.06 88 PHE A C 1
ATOM 678 O O . PHE A 1 88 ? -1.960 -1.285 17.867 1.00 76.06 88 PHE A O 1
ATOM 685 N N . ASP A 1 89 ? -1.340 -2.893 16.395 1.00 82.94 89 ASP A N 1
ATOM 686 C CA . ASP A 1 89 ? 0.084 -2.731 16.535 1.00 82.94 89 ASP A CA 1
ATOM 687 C C . ASP A 1 89 ? 0.596 -1.782 15.452 1.00 82.94 89 ASP A C 1
ATOM 689 O O . ASP A 1 89 ? 0.101 -1.738 14.326 1.00 82.94 89 ASP A O 1
ATOM 693 N N . VAL A 1 90 ? 1.609 -1.005 15.806 1.00 81.62 90 VAL A N 1
ATOM 694 C CA . VAL A 1 90 ? 2.330 -0.097 14.919 1.00 81.62 90 VAL A CA 1
ATOM 695 C C . VAL A 1 90 ? 3.768 -0.569 14.870 1.00 81.62 90 VAL A C 1
ATOM 697 O O . VAL A 1 90 ? 4.445 -0.607 15.897 1.00 81.62 90 VAL A O 1
ATOM 700 N N . GLU A 1 91 ? 4.268 -0.877 13.683 1.00 86.00 91 GLU A N 1
ATOM 701 C CA . GLU A 1 91 ? 5.691 -1.046 13.434 1.00 86.00 91 GLU A CA 1
ATOM 702 C C . GLU A 1 91 ? 6.198 0.145 12.611 1.00 86.00 91 GLU A C 1
ATOM 704 O O . GLU A 1 91 ? 5.795 0.358 11.468 1.00 86.00 91 GLU A O 1
ATOM 709 N N . ILE A 1 92 ? 7.089 0.946 13.198 1.00 84.31 92 ILE A N 1
ATOM 710 C CA . ILE A 1 92 ? 7.671 2.122 12.538 1.00 84.31 92 ILE A CA 1
ATOM 711 C C . ILE A 1 92 ? 9.013 1.720 11.956 1.00 84.31 92 ILE A C 1
ATOM 713 O O . ILE A 1 92 ? 9.992 1.538 12.691 1.00 84.31 92 ILE A O 1
ATOM 717 N N . HIS A 1 93 ? 9.074 1.598 10.635 1.00 87.31 93 HIS A N 1
ATOM 718 C CA . HIS A 1 93 ? 10.305 1.262 9.944 1.00 87.31 93 HIS A CA 1
ATOM 719 C C . HIS A 1 93 ? 11.061 2.542 9.629 1.00 87.31 93 HIS A C 1
ATOM 721 O O . HIS A 1 93 ? 10.507 3.458 9.031 1.00 87.31 93 HIS A O 1
ATOM 727 N N . VAL A 1 94 ? 12.335 2.604 10.005 1.00 85.75 94 VAL A N 1
ATOM 728 C CA . VAL A 1 94 ? 13.210 3.734 9.674 1.00 85.75 94 VAL A CA 1
ATOM 729 C C . VAL A 1 94 ? 14.356 3.213 8.826 1.00 85.75 94 VAL A C 1
ATOM 731 O O . VAL A 1 94 ? 15.267 2.554 9.347 1.00 85.75 94 VAL A O 1
ATOM 734 N N . ASP A 1 95 ? 14.313 3.505 7.524 1.00 82.69 95 ASP A N 1
ATOM 735 C CA . ASP A 1 95 ? 15.408 3.161 6.622 1.00 82.69 95 ASP A CA 1
ATOM 736 C C . ASP A 1 95 ? 16.646 4.016 6.917 1.00 82.69 95 ASP A C 1
ATOM 738 O O . ASP A 1 95 ? 16.567 5.195 7.291 1.00 82.69 95 ASP A O 1
ATOM 742 N N . LYS A 1 96 ? 17.829 3.418 6.775 1.00 84.44 96 LYS A N 1
ATOM 743 C CA . LYS A 1 96 ? 19.073 4.125 7.066 1.00 84.44 96 LYS A CA 1
ATOM 744 C C . LYS A 1 96 ? 19.264 5.256 6.062 1.00 84.44 96 LYS A C 1
ATOM 746 O O . LYS A 1 96 ? 19.296 5.034 4.858 1.00 84.44 96 LYS A O 1
ATOM 751 N N . SER A 1 97 ? 19.516 6.459 6.560 1.00 78.12 97 SER A N 1
ATOM 752 C CA . SER A 1 97 ? 19.820 7.631 5.737 1.00 78.12 97 SER A CA 1
ATOM 753 C C . SER A 1 97 ? 21.071 8.348 6.255 1.00 78.12 97 SER A C 1
ATOM 755 O O . SER A 1 97 ? 21.395 8.274 7.448 1.00 78.12 97 SER A O 1
ATOM 757 N N . LEU A 1 98 ? 21.799 9.028 5.359 1.00 74.75 98 LEU A N 1
ATOM 758 C CA . LEU A 1 98 ? 22.856 9.983 5.733 1.00 74.75 98 LEU A CA 1
ATOM 759 C C . LEU A 1 98 ? 22.289 11.401 5.935 1.00 74.75 98 LEU A C 1
ATOM 761 O O . LEU A 1 98 ? 23.041 12.333 6.221 1.00 74.75 98 LEU A O 1
ATOM 765 N N . GLY A 1 99 ? 20.972 11.571 5.791 1.00 69.69 99 GLY A N 1
ATOM 766 C CA . GLY A 1 99 ? 20.267 12.827 6.000 1.00 69.69 99 GLY A CA 1
ATOM 767 C C . GLY A 1 99 ? 20.347 13.317 7.439 1.00 69.69 99 GLY A C 1
ATOM 768 O O . GLY A 1 99 ? 20.380 12.535 8.392 1.00 69.69 99 GLY A O 1
ATOM 769 N N . SER A 1 100 ? 20.345 14.640 7.602 1.00 73.62 100 SER A N 1
ATOM 770 C CA . SER A 1 100 ? 20.450 15.288 8.915 1.00 73.62 100 SER A CA 1
ATOM 771 C C . SER A 1 100 ? 19.293 14.938 9.855 1.00 73.62 100 SER A C 1
ATOM 773 O O . SER A 1 100 ? 19.501 14.921 11.064 1.00 73.62 100 SER A O 1
ATOM 775 N N . LEU A 1 101 ? 18.123 14.578 9.314 1.00 75.75 101 LEU A N 1
ATOM 776 C CA . LEU A 1 101 ? 16.932 14.206 10.084 1.00 75.75 101 LEU A CA 1
ATOM 777 C C . LEU A 1 101 ? 16.912 12.735 10.533 1.00 75.75 101 LEU A C 1
ATOM 779 O O . LEU A 1 101 ? 16.086 12.371 11.359 1.00 75.75 101 LEU A O 1
ATOM 783 N N . TYR A 1 102 ? 17.834 11.880 10.067 1.00 78.69 102 TYR A N 1
ATOM 784 C CA . TYR A 1 102 ? 17.808 10.443 10.390 1.00 78.69 102 TYR A CA 1
ATOM 785 C C . TYR A 1 102 ? 17.816 10.160 11.898 1.00 78.69 102 TYR A C 1
ATOM 787 O O . TYR A 1 102 ? 17.094 9.293 12.385 1.00 78.69 102 TYR A O 1
ATOM 795 N N . LYS A 1 103 ? 18.632 10.898 12.662 1.00 84.00 103 LYS A N 1
ATOM 796 C CA . LYS A 1 103 ? 18.692 10.729 14.122 1.00 84.00 103 LYS A CA 1
ATOM 797 C C . LYS A 1 103 ? 17.367 11.093 14.789 1.00 84.00 103 LYS A C 1
ATOM 799 O O . LYS A 1 103 ? 16.994 10.431 15.756 1.00 84.00 103 LYS A O 1
ATOM 804 N N . ASP A 1 104 ? 16.677 12.096 14.258 1.00 82.94 104 ASP A N 1
ATOM 805 C CA . ASP A 1 104 ? 15.374 12.522 14.750 1.00 82.94 104 ASP A CA 1
ATOM 806 C C . ASP A 1 104 ? 14.313 11.475 14.401 1.00 82.94 104 ASP A C 1
ATOM 808 O O . ASP A 1 104 ? 13.626 11.026 15.310 1.00 82.94 104 ASP A O 1
ATOM 812 N N . CYS A 1 105 ? 14.275 10.953 13.167 1.00 80.94 105 CYS A N 1
ATOM 813 C CA . CYS A 1 105 ? 13.396 9.835 12.786 1.00 80.94 105 CYS A CA 1
ATOM 814 C C . CYS A 1 105 ? 13.560 8.629 13.728 1.00 80.94 105 CYS A C 1
ATOM 816 O O . CYS A 1 105 ? 12.583 8.111 14.262 1.00 80.94 105 CYS A O 1
ATOM 818 N N . VAL A 1 106 ? 14.805 8.214 14.003 1.00 85.19 106 VAL A N 1
ATOM 819 C CA . VAL A 1 106 ? 15.094 7.107 14.933 1.00 85.19 106 VAL A CA 1
ATOM 820 C C . VAL A 1 106 ? 14.627 7.429 16.352 1.00 85.19 106 VAL A C 1
ATOM 822 O O . VAL A 1 106 ? 14.098 6.554 17.039 1.00 85.19 106 VAL A O 1
ATOM 825 N N . LYS A 1 107 ? 14.854 8.661 16.822 1.00 87.19 107 LYS A N 1
ATOM 826 C CA . LYS A 1 107 ? 14.420 9.092 18.153 1.00 87.19 107 LYS A CA 1
ATOM 827 C C . LYS A 1 107 ? 12.899 9.073 18.250 1.00 87.19 107 LYS A C 1
ATOM 829 O O . LYS A 1 107 ? 12.391 8.588 19.255 1.00 87.19 107 LYS A O 1
ATOM 834 N N . ILE A 1 108 ? 12.195 9.576 17.242 1.00 83.12 108 ILE A N 1
ATOM 835 C CA . ILE A 1 108 ? 10.737 9.617 17.251 1.00 83.12 108 ILE A CA 1
ATOM 836 C C . ILE A 1 108 ? 10.180 8.193 17.201 1.00 83.12 108 ILE A C 1
ATOM 838 O O . ILE A 1 108 ? 9.415 7.834 18.085 1.00 83.12 108 ILE A O 1
ATOM 842 N N . ALA A 1 109 ? 10.653 7.341 16.285 1.00 83.88 109 ALA A N 1
ATOM 843 C CA . ALA A 1 109 ? 10.216 5.946 16.196 1.00 83.88 109 ALA A CA 1
ATOM 844 C C . ALA A 1 109 ? 10.388 5.186 17.523 1.00 83.88 109 ALA A C 1
ATOM 846 O O . ALA A 1 109 ? 9.489 4.478 17.961 1.00 83.88 109 ALA A O 1
ATOM 847 N N . LYS A 1 110 ? 11.530 5.359 18.206 1.00 88.50 110 LYS A N 1
ATOM 848 C CA . LYS A 1 110 ? 11.806 4.685 19.488 1.00 88.50 110 LYS A CA 1
ATOM 849 C C . LYS A 1 110 ? 10.960 5.167 20.658 1.00 88.50 110 LYS A C 1
ATOM 851 O O . LYS A 1 110 ? 10.786 4.415 21.610 1.00 88.50 110 LYS A O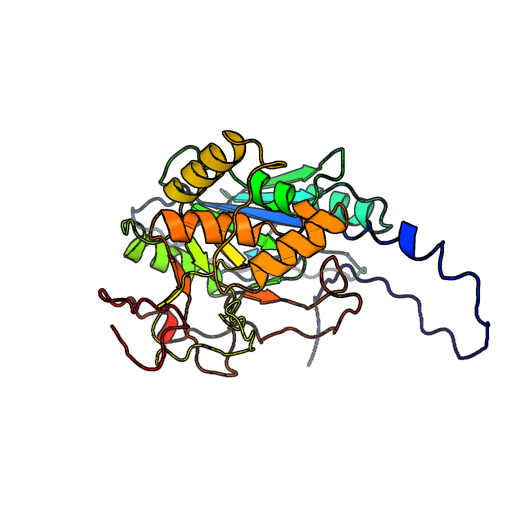 1
ATOM 856 N N . ASN A 1 111 ? 10.520 6.418 20.614 1.00 86.50 111 ASN A N 1
ATOM 857 C CA . ASN A 1 111 ? 9.752 7.034 21.690 1.00 86.50 111 ASN A CA 1
ATOM 858 C C . ASN A 1 111 ? 8.270 7.178 21.329 1.00 86.50 111 ASN A C 1
ATOM 860 O O . ASN A 1 111 ? 7.533 7.795 22.091 1.00 86.50 111 ASN A O 1
ATOM 864 N N . TYR A 1 112 ? 7.841 6.647 20.180 1.00 81.31 112 TYR A N 1
ATOM 865 C CA . TYR A 1 112 ? 6.463 6.764 19.738 1.00 81.31 112 TYR A CA 1
ATOM 866 C C . TYR A 1 112 ? 5.553 5.969 20.670 1.00 81.31 112 TYR A C 1
ATOM 868 O O . TYR A 1 112 ? 5.628 4.740 20.755 1.00 81.31 112 TYR A O 1
ATOM 876 N N . THR A 1 113 ? 4.683 6.705 21.346 1.00 73.75 113 THR A N 1
ATOM 877 C CA . THR A 1 113 ? 3.554 6.208 22.118 1.00 73.75 113 THR A CA 1
ATOM 878 C C . THR A 1 113 ? 2.320 6.951 21.624 1.00 73.75 113 THR A C 1
ATOM 880 O O . THR A 1 113 ? 2.403 8.127 21.275 1.00 73.75 113 THR A O 1
ATOM 883 N N . THR A 1 114 ? 1.172 6.282 21.566 1.00 65.38 114 THR A N 1
ATOM 884 C CA . THR A 1 114 ? -0.090 6.961 21.254 1.00 65.38 114 THR A CA 1
ATOM 885 C C . THR A 1 114 ? -1.009 6.963 22.463 1.00 65.38 114 THR A C 1
ATOM 887 O O . THR A 1 114 ? -1.065 6.008 23.236 1.00 65.38 114 THR A O 1
ATOM 890 N N . SER A 1 115 ? -1.750 8.057 22.604 1.00 59.09 115 SER A N 1
ATOM 891 C CA . SER A 1 115 ? -2.781 8.226 23.627 1.00 59.09 115 SER A CA 1
ATOM 892 C C . SER A 1 115 ? -4.056 7.419 23.347 1.00 59.09 115 SER A C 1
ATOM 894 O O . SER A 1 115 ? -4.857 7.231 24.260 1.00 59.09 115 SER A O 1
ATOM 896 N N . LYS A 1 116 ? -4.251 6.949 22.104 1.00 55.12 116 LYS A N 1
ATOM 897 C CA . LYS A 1 116 ? -5.463 6.246 21.653 1.00 55.12 116 LYS A CA 1
ATOM 898 C C . LYS A 1 116 ? -5.293 4.749 21.393 1.00 55.12 116 LYS A C 1
ATOM 900 O O . LYS A 1 116 ? -6.302 4.092 21.151 1.00 55.12 116 LYS A O 1
ATOM 905 N N . MET A 1 117 ? -4.083 4.183 21.459 1.00 61.03 117 MET A N 1
ATOM 906 C CA . MET A 1 117 ? -3.995 2.721 21.584 1.00 61.03 117 MET A CA 1
ATOM 907 C C . MET A 1 117 ? -4.705 2.347 22.878 1.00 61.03 117 MET A C 1
ATOM 909 O O . MET A 1 117 ? -4.358 2.855 23.948 1.00 61.03 117 MET A O 1
ATOM 913 N N . ASN A 1 118 ? -5.693 1.456 22.796 1.00 60.28 118 ASN A N 1
ATOM 914 C CA . ASN A 1 118 ? -6.137 0.780 24.004 1.00 60.28 118 ASN A CA 1
ATOM 915 C C . ASN A 1 118 ? -4.937 0.017 24.608 1.00 60.28 118 ASN A C 1
ATOM 917 O O . ASN A 1 118 ? -3.887 -0.138 23.981 1.00 60.28 118 ASN A O 1
ATOM 921 N N . SER A 1 119 ? -5.075 -0.487 25.829 1.00 64.94 119 SER A N 1
ATOM 922 C CA . SER A 1 119 ? -3.976 -1.154 26.540 1.00 64.94 119 SER A CA 1
ATOM 923 C C . SER A 1 119 ? -3.384 -2.388 25.833 1.00 64.94 119 SER A C 1
ATOM 925 O O . SER A 1 119 ? -2.399 -2.936 26.329 1.00 64.94 119 SER A O 1
ATOM 927 N N . LYS A 1 120 ? -3.963 -2.844 24.710 1.00 72.56 120 LYS A N 1
ATOM 928 C CA . LYS A 1 120 ? -3.515 -4.015 23.946 1.00 72.56 120 LYS A CA 1
ATOM 929 C C . LYS A 1 120 ? -2.537 -3.672 22.816 1.00 72.56 120 LYS A C 1
ATOM 931 O O . LYS A 1 120 ? -1.657 -4.488 22.548 1.00 72.56 120 LYS A O 1
ATOM 936 N N . GLY A 1 121 ? -2.677 -2.507 22.178 1.00 75.06 121 GLY A N 1
ATOM 937 C CA . GLY A 1 121 ? -1.849 -2.117 21.030 1.00 75.06 121 GLY A CA 1
ATOM 938 C C . GLY A 1 121 ? -0.393 -1.826 21.404 1.00 75.06 121 GLY A C 1
ATOM 939 O O . GLY A 1 121 ? -0.109 -1.269 22.468 1.00 75.06 121 GLY A O 1
ATOM 940 N N . LYS A 1 122 ? 0.544 -2.204 20.530 1.00 82.31 122 LYS A N 1
ATOM 941 C CA . LYS A 1 122 ? 1.989 -2.025 20.734 1.00 82.31 122 LYS A CA 1
ATOM 942 C C . LYS A 1 122 ? 2.604 -1.147 19.656 1.00 82.31 122 LYS A C 1
ATOM 944 O O . LYS A 1 122 ? 2.228 -1.205 18.496 1.00 82.31 122 LYS A O 1
ATOM 949 N N . SER A 1 123 ? 3.625 -0.388 20.035 1.00 82.69 123 SER A N 1
ATOM 950 C CA . SER A 1 123 ? 4.484 0.353 19.109 1.00 82.69 123 SER A CA 1
ATOM 951 C C . SER A 1 123 ? 5.873 -0.280 19.091 1.00 82.69 123 SER A C 1
ATOM 953 O O . SER A 1 123 ? 6.496 -0.438 20.144 1.00 82.69 123 SER A O 1
ATOM 955 N N . THR A 1 124 ? 6.357 -0.651 17.907 1.00 86.56 124 THR A N 1
ATOM 956 C CA . THR A 1 124 ? 7.654 -1.304 17.712 1.00 86.56 124 THR A CA 1
ATOM 957 C C . THR A 1 124 ? 8.488 -0.537 16.683 1.00 86.56 124 THR A C 1
ATOM 959 O O . THR A 1 124 ? 8.128 -0.479 15.510 1.00 86.56 124 THR A O 1
ATOM 962 N N . PRO A 1 125 ? 9.635 0.047 17.061 1.00 86.69 125 PRO A N 1
ATOM 963 C CA . PRO A 1 125 ? 10.554 0.635 16.094 1.00 86.69 125 PRO A CA 1
ATOM 964 C C . PRO A 1 125 ? 11.402 -0.444 15.405 1.00 86.69 125 PRO A C 1
ATOM 966 O O . PRO A 1 125 ? 12.095 -1.219 16.070 1.00 86.69 125 PRO A O 1
ATOM 969 N N . LYS A 1 126 ? 11.467 -0.418 14.073 1.00 88.44 126 LYS A N 1
ATOM 970 C CA . LYS A 1 126 ? 12.367 -1.249 13.262 1.00 88.44 126 LYS A CA 1
ATOM 971 C C . LYS A 1 126 ? 13.383 -0.367 12.542 1.00 88.44 126 LYS A C 1
ATOM 973 O O . LYS A 1 126 ? 13.099 0.263 11.530 1.00 88.44 126 LYS A O 1
ATOM 978 N N . ILE A 1 127 ? 14.589 -0.287 13.102 1.00 89.50 127 ILE A N 1
ATOM 979 C CA . ILE A 1 127 ? 15.648 0.600 12.600 1.00 89.50 127 ILE A CA 1
ATOM 980 C C . ILE A 1 127 ? 16.625 -0.194 11.735 1.00 89.50 127 ILE A C 1
ATOM 982 O O . ILE A 1 127 ? 17.349 -1.056 12.246 1.00 89.50 127 ILE A O 1
ATOM 986 N N . PHE A 1 128 ? 16.688 0.118 10.442 1.00 84.06 128 PHE A N 1
ATOM 987 C CA . PHE A 1 128 ? 17.591 -0.562 9.520 1.00 84.06 128 PHE A CA 1
ATOM 988 C C . PHE A 1 128 ? 19.037 -0.062 9.658 1.00 84.06 128 PHE A C 1
ATOM 990 O O . PHE A 1 128 ? 19.315 1.108 9.932 1.00 84.06 128 PHE A O 1
ATOM 997 N N . LYS A 1 129 ? 20.000 -0.980 9.501 1.00 90.19 129 LYS A N 1
ATOM 998 C CA . LYS A 1 129 ? 21.442 -0.674 9.611 1.00 90.19 129 LYS A CA 1
ATOM 999 C C . LYS A 1 129 ? 22.020 -0.081 8.323 1.00 90.19 129 LYS A C 1
ATOM 1001 O O . LYS A 1 129 ? 23.023 0.629 8.378 1.00 90.19 129 LYS A O 1
ATOM 1006 N N . THR A 1 130 ? 21.388 -0.375 7.196 1.00 86.94 130 THR A N 1
ATOM 1007 C CA . THR A 1 130 ? 21.777 -0.006 5.831 1.00 86.94 130 THR A CA 1
ATOM 1008 C C . THR A 1 130 ? 20.561 0.514 5.082 1.00 86.94 130 THR A C 1
ATOM 1010 O O . THR A 1 130 ? 19.446 0.218 5.494 1.00 86.94 130 THR A O 1
ATOM 1013 N N . ASN A 1 131 ? 20.777 1.330 4.043 1.00 82.50 131 ASN A N 1
ATOM 1014 C CA . ASN A 1 131 ? 19.681 1.844 3.223 1.00 82.50 131 ASN A CA 1
ATOM 1015 C C . ASN A 1 131 ? 19.222 0.716 2.302 1.00 82.50 131 ASN A C 1
ATOM 1017 O O . ASN A 1 131 ? 20.040 0.214 1.525 1.00 82.50 131 ASN A O 1
ATOM 1021 N N . HIS A 1 132 ? 17.977 0.275 2.436 1.00 76.88 132 HIS A N 1
ATOM 1022 C CA . HIS A 1 132 ? 17.443 -0.820 1.622 1.00 76.88 132 HIS A CA 1
ATOM 1023 C C . HIS A 1 132 ? 16.644 -0.302 0.416 1.00 76.88 132 HIS A C 1
ATOM 1025 O O . HIS A 1 132 ? 16.442 -1.034 -0.557 1.00 76.88 132 HIS A O 1
ATOM 1031 N N . GLY A 1 133 ? 16.259 0.977 0.436 1.00 80.25 133 GLY A N 1
ATOM 1032 C CA . GLY A 1 133 ? 15.559 1.641 -0.655 1.00 80.25 133 GLY A CA 1
ATOM 1033 C C . GLY A 1 133 ? 14.072 1.285 -0.722 1.00 80.25 133 GLY A C 1
ATOM 1034 O O . GLY A 1 133 ? 13.593 0.359 -0.071 1.00 80.25 133 GLY A O 1
ATOM 1035 N N . LEU A 1 134 ? 13.335 2.029 -1.552 1.00 80.38 134 LEU A N 1
ATOM 1036 C CA . LEU A 1 134 ? 11.867 2.039 -1.556 1.00 80.38 134 LEU A CA 1
ATOM 1037 C C . LEU A 1 134 ? 11.230 0.653 -1.759 1.00 80.38 134 LEU A C 1
ATOM 1039 O O . LEU A 1 134 ? 10.329 0.283 -1.015 1.00 80.38 134 LEU A O 1
ATOM 1043 N N . ARG A 1 135 ? 11.711 -0.141 -2.727 1.00 88.00 135 ARG A N 1
ATOM 1044 C CA . ARG A 1 135 ? 11.179 -1.493 -2.982 1.00 88.00 135 ARG A CA 1
ATOM 1045 C C . ARG A 1 135 ? 11.306 -2.414 -1.774 1.00 88.00 135 ARG A C 1
ATOM 1047 O O . ARG A 1 135 ? 10.339 -3.080 -1.431 1.00 88.00 135 ARG A O 1
ATOM 1054 N N . ALA A 1 136 ? 12.479 -2.459 -1.147 1.00 86.06 136 ALA A N 1
ATOM 1055 C CA . ALA A 1 136 ? 12.681 -3.298 0.030 1.00 86.06 136 ALA A CA 1
ATOM 1056 C C . ALA A 1 136 ? 11.901 -2.754 1.229 1.00 86.06 136 ALA A C 1
ATOM 1058 O O . ALA A 1 136 ? 11.309 -3.532 1.959 1.00 86.06 136 ALA A O 1
ATOM 1059 N N . ALA A 1 137 ? 11.818 -1.428 1.382 1.00 83.88 137 ALA A N 1
ATOM 1060 C CA . ALA A 1 137 ? 11.005 -0.818 2.424 1.00 83.88 137 ALA A CA 1
ATOM 1061 C C . ALA A 1 137 ? 9.539 -1.289 2.337 1.00 83.88 137 ALA A C 1
ATOM 1063 O O . ALA A 1 137 ? 8.958 -1.626 3.362 1.00 83.88 137 ALA A O 1
ATOM 1064 N N . TRP A 1 138 ? 8.958 -1.355 1.132 1.00 88.31 138 TRP A N 1
ATOM 1065 C CA . TRP A 1 138 ? 7.596 -1.859 0.923 1.00 88.31 138 TRP A CA 1
ATOM 1066 C C . TRP A 1 138 ? 7.488 -3.380 1.095 1.00 88.31 138 TRP A C 1
ATOM 1068 O O . TRP A 1 138 ? 6.575 -3.859 1.760 1.00 88.31 138 TRP A O 1
ATOM 1078 N N . PHE A 1 139 ? 8.397 -4.159 0.505 1.00 90.75 139 PHE A N 1
ATOM 1079 C CA . PHE A 1 139 ? 8.298 -5.627 0.509 1.00 90.75 139 PHE A CA 1
ATOM 1080 C C . PHE A 1 139 ? 8.629 -6.244 1.873 1.00 90.75 139 PHE A C 1
ATOM 1082 O O . PHE A 1 139 ? 7.986 -7.206 2.281 1.00 90.75 139 PHE A O 1
ATOM 1089 N N . ASP A 1 140 ? 9.564 -5.645 2.612 1.00 86.06 140 ASP A N 1
ATOM 1090 C CA . ASP A 1 140 ? 9.981 -6.094 3.944 1.00 86.06 140 ASP A CA 1
ATOM 1091 C C . ASP A 1 140 ? 9.134 -5.464 5.070 1.00 86.06 140 ASP A C 1
ATOM 1093 O O . ASP A 1 140 ? 9.407 -5.699 6.259 1.00 86.06 140 ASP A O 1
ATOM 1097 N N . ALA A 1 141 ? 8.130 -4.649 4.706 1.00 86.31 141 ALA A N 1
ATOM 1098 C CA . ALA A 1 141 ? 7.224 -3.992 5.644 1.00 86.31 141 ALA A CA 1
ATOM 1099 C C . ALA A 1 141 ? 6.446 -5.023 6.462 1.00 86.31 141 ALA A C 1
ATOM 1101 O O . ALA A 1 141 ? 6.338 -4.903 7.679 1.00 86.31 141 ALA A O 1
ATOM 1102 N N . TRP A 1 142 ? 5.933 -6.054 5.788 1.00 90.62 142 TRP A N 1
ATOM 1103 C CA . TRP A 1 142 ? 5.080 -7.059 6.401 1.00 90.62 142 TRP A CA 1
ATOM 1104 C C . TRP A 1 142 ? 5.056 -8.354 5.591 1.00 90.62 142 TRP A C 1
ATOM 1106 O O . TRP A 1 142 ? 4.931 -8.335 4.365 1.00 90.62 142 TRP A O 1
ATOM 1116 N N . TYR A 1 143 ? 5.122 -9.479 6.303 1.00 90.31 143 TYR A N 1
ATOM 1117 C CA . TYR A 1 143 ? 4.901 -10.817 5.765 1.00 90.31 143 TYR A CA 1
ATOM 1118 C C . TYR A 1 143 ? 3.833 -11.506 6.630 1.00 90.31 143 TYR A C 1
ATOM 1120 O O . TYR A 1 143 ? 4.123 -11.809 7.794 1.00 90.31 143 TYR A O 1
ATOM 1128 N N . PRO A 1 144 ? 2.617 -11.750 6.107 1.00 84.88 144 PRO A N 1
ATOM 1129 C CA . PRO A 1 144 ? 1.533 -12.331 6.890 1.00 84.88 144 PRO A CA 1
ATOM 1130 C C . PRO A 1 144 ? 1.854 -13.770 7.271 1.00 84.88 144 PRO A C 1
ATOM 1132 O O . PRO A 1 144 ? 2.171 -14.593 6.403 1.00 84.88 144 PRO A O 1
ATOM 1135 N N . LYS A 1 145 ? 1.745 -14.087 8.564 1.00 75.44 145 LYS A N 1
ATOM 1136 C CA . LYS A 1 145 ? 1.947 -15.451 9.072 1.00 75.44 145 LYS A CA 1
ATOM 1137 C C . LYS A 1 145 ? 0.653 -16.272 8.981 1.00 75.44 145 LYS A C 1
ATOM 1139 O O . LYS A 1 145 ? 0.728 -17.381 8.449 1.00 75.44 145 LYS A O 1
ATOM 1144 N N . PRO A 1 146 ? -0.511 -15.753 9.414 1.00 77.12 146 PRO A N 1
ATOM 1145 C CA . PRO A 1 146 ? -1.816 -16.286 9.035 1.00 77.12 146 PRO A CA 1
ATOM 1146 C C . PRO A 1 146 ? -2.532 -15.391 7.997 1.00 77.12 146 PRO A C 1
ATOM 1148 O O . PRO A 1 146 ? -2.079 -14.291 7.687 1.00 77.12 146 PRO A O 1
ATOM 1151 N N . ASP A 1 147 ? -3.638 -15.877 7.424 1.00 74.56 147 ASP A N 1
ATOM 1152 C CA . ASP A 1 147 ? -4.442 -15.136 6.428 1.00 74.56 147 ASP A CA 1
ATOM 1153 C C . ASP A 1 147 ? -5.514 -14.218 7.044 1.00 74.56 147 ASP A C 1
ATOM 1155 O O . ASP A 1 147 ? -6.250 -13.562 6.308 1.00 74.56 147 ASP A O 1
ATOM 1159 N N . ASP A 1 148 ? -5.606 -14.175 8.373 1.00 73.81 148 ASP A N 1
ATOM 1160 C CA . ASP A 1 148 ? -6.574 -13.403 9.164 1.00 73.81 148 ASP A CA 1
ATOM 1161 C C . ASP A 1 148 ? -5.953 -12.201 9.904 1.00 73.81 148 ASP A C 1
ATOM 1163 O O . ASP A 1 148 ? -6.668 -11.427 10.544 1.00 73.81 148 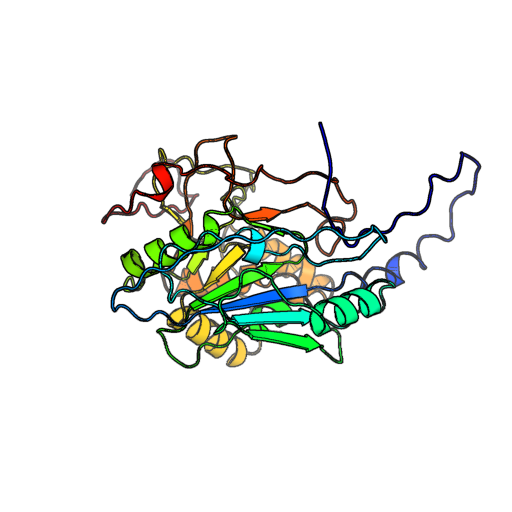ASP A O 1
ATOM 1167 N N . GLU A 1 149 ? -4.641 -11.999 9.765 1.00 79.88 149 GLU A N 1
ATOM 1168 C CA . GLU A 1 149 ? -3.941 -10.782 10.171 1.00 79.88 149 GLU A CA 1
ATOM 1169 C C . GLU A 1 149 ? -3.938 -9.802 8.995 1.00 79.88 149 GLU A C 1
ATOM 1171 O O . GLU A 1 149 ? -3.510 -10.152 7.894 1.00 79.88 149 GLU A O 1
ATOM 1176 N N . PHE A 1 150 ? -4.384 -8.566 9.214 1.00 85.06 150 PHE A N 1
ATOM 1177 C CA . PHE A 1 150 ? -4.385 -7.528 8.182 1.00 85.06 150 PHE A CA 1
ATOM 1178 C C . PHE A 1 150 ? -3.350 -6.457 8.498 1.00 85.06 150 PHE A C 1
ATOM 1180 O O . PHE A 1 150 ? -3.136 -6.109 9.660 1.00 85.06 150 PHE A O 1
ATOM 1187 N N . SER A 1 151 ? -2.754 -5.889 7.449 1.00 88.56 151 SER A N 1
ATOM 1188 C CA . SER A 1 151 ? -1.821 -4.774 7.578 1.00 88.56 151 SER A CA 1
ATOM 1189 C C . SER A 1 151 ? -2.217 -3.588 6.709 1.00 88.56 151 SER A C 1
ATOM 1191 O O . SER A 1 151 ? -2.913 -3.748 5.703 1.00 88.56 151 SER A O 1
ATOM 1193 N N . ILE A 1 152 ? -1.782 -2.387 7.083 1.00 89.56 152 ILE A N 1
ATOM 1194 C CA . ILE A 1 152 ? -1.808 -1.204 6.215 1.00 89.56 152 ILE A CA 1
ATOM 1195 C C . ILE A 1 152 ? -0.438 -0.534 6.193 1.00 89.56 152 ILE A C 1
ATOM 1197 O O . ILE A 1 152 ? 0.199 -0.360 7.230 1.00 89.56 152 ILE A O 1
ATOM 1201 N N . PHE A 1 153 ? -0.014 -0.135 4.995 1.00 88.62 153 PHE A N 1
ATOM 1202 C CA . PHE A 1 153 ? 1.227 0.583 4.743 1.00 88.62 153 PHE A CA 1
ATOM 1203 C C . PHE A 1 153 ? 0.950 2.076 4.579 1.00 88.62 153 PHE A C 1
ATOM 1205 O O . PHE A 1 153 ? 0.169 2.499 3.716 1.00 88.62 153 PHE A O 1
ATOM 1212 N N . VAL A 1 154 ? 1.600 2.871 5.424 1.00 85.12 154 VAL A N 1
ATOM 1213 C CA . VAL A 1 154 ? 1.442 4.324 5.515 1.00 85.12 154 VAL A CA 1
ATOM 1214 C C . VAL A 1 154 ? 2.835 4.945 5.548 1.00 85.12 154 VAL A C 1
ATOM 1216 O O . VAL A 1 154 ? 3.685 4.540 6.340 1.00 85.12 154 VAL A O 1
ATOM 1219 N N . GLU A 1 155 ? 3.077 5.914 4.676 1.00 82.38 155 GLU A N 1
ATOM 1220 C CA . GLU A 1 155 ? 4.329 6.676 4.641 1.00 82.38 155 GLU A CA 1
ATOM 1221 C C . GLU A 1 155 ? 4.273 7.838 5.650 1.00 82.38 155 GLU A C 1
ATOM 1223 O O . GLU A 1 155 ? 3.201 8.220 6.130 1.00 82.38 155 GLU A O 1
ATOM 1228 N N . ASP A 1 156 ? 5.429 8.388 6.016 1.00 76.94 156 ASP A N 1
ATOM 1229 C CA . ASP A 1 156 ? 5.548 9.454 7.017 1.00 76.94 156 ASP A CA 1
ATOM 1230 C C . ASP A 1 156 ? 4.973 10.806 6.573 1.00 76.94 156 ASP A C 1
ATOM 1232 O O . ASP A 1 156 ? 4.672 11.650 7.417 1.00 76.94 156 ASP A O 1
ATOM 1236 N N . ASP A 1 157 ? 4.765 10.994 5.271 1.00 77.81 157 ASP A N 1
ATOM 1237 C CA . ASP A 1 157 ? 4.179 12.193 4.672 1.00 77.81 157 ASP A CA 1
ATOM 1238 C C . ASP A 1 157 ? 2.669 12.059 4.396 1.00 77.81 157 ASP A C 1
ATOM 1240 O O . ASP A 1 157 ? 2.087 12.855 3.646 1.00 77.81 157 ASP A O 1
ATOM 1244 N N . LEU A 1 158 ? 2.010 11.072 5.007 1.00 84.19 158 LEU A N 1
ATOM 1245 C CA . LEU A 1 158 ? 0.567 10.903 4.909 1.00 84.19 158 LEU A CA 1
ATOM 1246 C C . LEU A 1 158 ? -0.171 11.560 6.077 1.00 84.19 158 LEU A C 1
ATOM 1248 O O . LEU A 1 158 ? 0.306 11.648 7.203 1.00 84.19 158 LEU A O 1
ATOM 1252 N N . GLU A 1 159 ? -1.402 11.980 5.813 1.00 86.94 159 GLU A N 1
ATOM 1253 C CA . GLU A 1 159 ? -2.402 12.241 6.841 1.00 86.94 159 GLU A CA 1
ATOM 1254 C C . GLU A 1 159 ? -3.616 11.351 6.585 1.00 86.94 159 GLU A C 1
ATOM 1256 O O . GLU A 1 159 ? -4.124 11.294 5.462 1.00 86.94 159 GLU A O 1
ATOM 1261 N N . LEU A 1 160 ? -4.091 10.663 7.624 1.00 85.69 160 LEU A N 1
ATOM 1262 C CA . LEU A 1 160 ? -5.246 9.778 7.521 1.00 85.69 160 LEU A CA 1
ATOM 1263 C C . LEU A 1 160 ? -6.520 10.462 8.023 1.00 85.69 160 LEU A C 1
ATOM 1265 O O . LEU A 1 160 ? -6.516 11.195 9.008 1.00 85.69 160 LEU A O 1
ATOM 1269 N N . SER A 1 161 ? -7.633 10.181 7.353 1.00 89.94 161 SER A N 1
ATOM 1270 C CA . SER A 1 161 ? -8.973 10.535 7.823 1.00 89.94 161 SER A CA 1
ATOM 1271 C C . SER A 1 161 ? -9.273 9.851 9.152 1.00 89.94 161 SER A C 1
ATOM 1273 O O . SER A 1 161 ? -9.047 8.651 9.248 1.00 89.94 161 SER A O 1
ATOM 1275 N N . PRO A 1 162 ? -9.931 10.507 10.119 1.00 85.88 162 PRO A N 1
ATOM 1276 C CA . PRO A 1 162 ? -10.421 9.826 11.310 1.00 85.88 162 PRO A CA 1
ATOM 1277 C C . PRO A 1 162 ? -11.256 8.552 11.065 1.00 85.88 162 PRO A C 1
ATOM 1279 O O . PRO A 1 162 ? -11.301 7.657 11.907 1.00 85.88 162 PRO A O 1
ATOM 1282 N N . TYR A 1 163 ? -11.884 8.428 9.894 1.00 86.94 163 TYR A N 1
ATOM 1283 C CA . TYR A 1 163 ? -12.727 7.294 9.506 1.00 86.94 163 TYR A CA 1
ATOM 1284 C C . TYR A 1 163 ? -11.971 6.185 8.760 1.00 86.94 163 TYR A C 1
ATOM 1286 O O . TYR A 1 163 ? -12.592 5.220 8.311 1.00 86.94 163 TYR A O 1
ATOM 1294 N N . TRP A 1 164 ? -10.645 6.294 8.618 1.00 89.38 164 TRP A N 1
ATOM 1295 C CA . TRP A 1 164 ? -9.843 5.336 7.859 1.00 89.38 164 TRP A CA 1
ATOM 1296 C C . TRP A 1 164 ? -9.981 3.906 8.404 1.00 89.38 164 TRP A C 1
ATOM 1298 O O . TRP A 1 164 ? -10.192 2.972 7.631 1.00 89.38 164 TRP A O 1
ATOM 1308 N N . TYR A 1 165 ? -9.921 3.751 9.731 1.00 86.31 165 TYR A N 1
ATOM 1309 C CA . TYR A 1 165 ? -9.892 2.445 10.388 1.00 86.31 165 TYR A CA 1
ATOM 1310 C C . TYR A 1 165 ? -11.226 1.717 10.271 1.00 86.31 165 TYR A C 1
ATOM 1312 O O . TYR A 1 165 ? -11.283 0.597 9.765 1.00 86.31 165 TYR A O 1
ATOM 1320 N N . ILE A 1 166 ? -12.312 2.376 10.682 1.00 85.50 166 ILE A N 1
ATOM 1321 C CA . ILE A 1 166 ? -13.652 1.788 10.643 1.00 85.50 166 ILE A CA 1
ATOM 1322 C C . ILE A 1 166 ? -14.057 1.404 9.217 1.00 85.50 166 ILE A C 1
ATOM 1324 O O . ILE A 1 166 ? -14.637 0.336 9.009 1.00 85.50 166 ILE A O 1
ATOM 1328 N N . TRP A 1 167 ? -13.716 2.232 8.222 1.00 91.12 167 TRP A N 1
ATOM 1329 C CA . TRP A 1 167 ? -13.984 1.903 6.826 1.00 91.12 167 TRP A CA 1
ATOM 1330 C C . TRP A 1 167 ? -13.161 0.700 6.371 1.00 91.12 167 TRP A C 1
ATOM 1332 O O . TRP A 1 167 ? -13.727 -0.244 5.818 1.00 91.12 167 TRP A O 1
ATOM 1342 N N . LEU A 1 168 ? -11.853 0.685 6.642 1.00 93.00 168 LEU A N 1
ATOM 1343 C CA . LEU A 1 168 ? -10.982 -0.424 6.256 1.00 93.00 168 LEU A CA 1
ATOM 1344 C C . LEU A 1 168 ? -11.439 -1.744 6.894 1.00 93.00 168 LEU A C 1
ATOM 1346 O O . LEU A 1 168 ? -11.594 -2.742 6.192 1.00 93.00 168 LEU A O 1
ATOM 1350 N N . LYS A 1 169 ? -11.745 -1.731 8.198 1.00 89.06 169 LYS A N 1
ATOM 1351 C CA . LYS A 1 169 ? -12.274 -2.883 8.940 1.00 89.06 169 LYS A CA 1
ATOM 1352 C C . LYS A 1 169 ? -13.552 -3.427 8.308 1.00 89.06 169 LYS A C 1
ATOM 1354 O O . LYS A 1 169 ? -13.651 -4.624 8.043 1.00 89.06 169 LYS A O 1
ATOM 1359 N N . LYS A 1 170 ? -14.538 -2.563 8.043 1.00 91.06 170 LYS A N 1
ATOM 1360 C CA . LYS A 1 170 ? -15.808 -2.971 7.417 1.00 91.06 170 LYS A CA 1
ATOM 1361 C C . LYS A 1 170 ? -15.601 -3.495 5.996 1.00 91.06 170 LYS A C 1
ATOM 1363 O O . LYS A 1 170 ? -16.217 -4.490 5.623 1.00 91.06 170 LYS A O 1
ATOM 1368 N N . THR A 1 171 ? -14.685 -2.889 5.245 1.00 95.06 171 THR A N 1
ATOM 1369 C CA . THR A 1 171 ? -14.336 -3.317 3.886 1.00 95.06 171 THR A CA 1
ATOM 1370 C C . THR A 1 171 ? -13.708 -4.711 3.889 1.00 95.06 171 THR A C 1
ATOM 1372 O O . THR A 1 171 ? -14.140 -5.558 3.110 1.00 95.06 171 THR A O 1
ATOM 1375 N N . TRP A 1 172 ? -12.768 -4.999 4.796 1.00 93.88 172 TRP A N 1
ATOM 1376 C CA . TRP A 1 172 ? -12.204 -6.344 4.943 1.00 93.88 172 TRP A CA 1
ATOM 1377 C C . TRP A 1 172 ? -13.228 -7.368 5.430 1.00 93.88 172 TRP A C 1
ATOM 1379 O O . TRP A 1 172 ? -13.302 -8.458 4.870 1.00 93.88 172 TRP A O 1
ATOM 1389 N N . ARG A 1 173 ? -14.077 -7.018 6.406 1.00 91.25 173 ARG A N 1
ATOM 1390 C CA . ARG A 1 173 ? -15.155 -7.909 6.874 1.00 91.25 173 ARG A CA 1
ATOM 1391 C C . ARG A 1 173 ? -16.120 -8.296 5.753 1.00 91.25 173 ARG A C 1
ATOM 1393 O O . ARG A 1 173 ? -16.588 -9.428 5.722 1.00 91.25 173 ARG A O 1
ATOM 1400 N N . HIS A 1 174 ? -16.424 -7.366 4.852 1.00 95.69 174 HIS A N 1
ATOM 1401 C CA . HIS A 1 174 ? -17.392 -7.598 3.785 1.00 95.69 174 HIS A CA 1
ATOM 1402 C C . HIS A 1 174 ? -16.761 -8.249 2.539 1.00 95.69 174 HIS A C 1
ATOM 1404 O O . HIS A 1 174 ? -17.310 -9.206 2.001 1.00 95.69 174 HIS A O 1
ATOM 1410 N N . TYR A 1 175 ? -15.590 -7.786 2.091 1.00 95.94 175 TYR A N 1
ATOM 1411 C CA . TYR A 1 175 ? -14.968 -8.249 0.844 1.00 95.94 175 TYR A CA 1
ATOM 1412 C C . TYR A 1 175 ? -13.775 -9.195 1.024 1.00 95.94 175 TYR A C 1
ATOM 1414 O O . TYR A 1 175 ? -13.278 -9.711 0.026 1.00 95.94 175 TYR A O 1
ATOM 1422 N N . GLY A 1 176 ? -13.308 -9.456 2.247 1.00 91.38 176 GLY A N 1
ATOM 1423 C CA . GLY A 1 176 ? -12.068 -10.202 2.504 1.00 91.38 176 GLY A CA 1
ATOM 1424 C C . GLY A 1 176 ? -12.053 -11.642 1.989 1.00 91.38 176 GLY A C 1
ATOM 1425 O O . GLY A 1 176 ? -10.989 -12.181 1.727 1.00 91.38 176 GLY A O 1
ATOM 1426 N N . ASN A 1 177 ? -13.219 -12.250 1.755 1.00 93.06 177 ASN A N 1
ATOM 1427 C CA . ASN A 1 177 ? -13.314 -13.589 1.161 1.00 93.06 177 ASN A CA 1
ATOM 1428 C C . ASN A 1 177 ? -13.238 -13.592 -0.378 1.00 93.06 177 ASN A C 1
ATOM 1430 O O . ASN A 1 177 ? -13.296 -14.655 -1.001 1.00 93.06 177 ASN A O 1
ATOM 1434 N N . ARG A 1 178 ? -13.153 -12.423 -1.023 1.00 95.00 178 ARG A N 1
ATOM 1435 C CA . ARG A 1 178 ? -13.064 -12.329 -2.481 1.00 95.00 178 ARG A CA 1
ATOM 1436 C C . ARG A 1 178 ? -11.656 -12.659 -2.963 1.00 95.00 178 ARG A C 1
ATOM 1438 O O . ARG A 1 178 ? -10.704 -11.946 -2.674 1.00 95.00 178 ARG A O 1
ATOM 1445 N N . SER A 1 179 ? -11.553 -13.670 -3.820 1.00 95.69 179 SER A N 1
ATOM 1446 C CA . SER A 1 179 ? -10.281 -14.122 -4.400 1.00 95.69 179 SER A CA 1
ATOM 1447 C C . SER A 1 179 ? -9.709 -13.210 -5.491 1.00 95.69 179 SER A C 1
ATOM 1449 O O . SER A 1 179 ? -8.692 -13.544 -6.088 1.00 95.69 179 SER A O 1
ATOM 1451 N N . ASP A 1 180 ? -10.405 -12.129 -5.850 1.00 96.69 180 ASP A N 1
ATOM 1452 C CA . ASP A 1 180 ? -10.001 -11.197 -6.905 1.00 96.69 180 ASP A CA 1
ATOM 1453 C C . ASP A 1 180 ? -9.494 -9.848 -6.367 1.00 96.69 180 ASP A C 1
ATOM 1455 O O . ASP A 1 180 ? -9.247 -8.936 -7.158 1.00 96.69 180 ASP A O 1
ATOM 1459 N N . ILE A 1 181 ? -9.309 -9.720 -5.047 1.00 97.56 181 ILE A N 1
ATOM 1460 C CA . ILE A 1 181 ? -8.839 -8.497 -4.383 1.00 97.56 181 ILE A CA 1
ATOM 1461 C C . ILE A 1 181 ? -7.391 -8.665 -3.909 1.00 97.56 181 ILE A C 1
ATOM 1463 O O . ILE A 1 181 ? -7.124 -9.406 -2.974 1.00 97.56 181 ILE A O 1
ATOM 1467 N N . ALA A 1 182 ? -6.454 -7.926 -4.509 1.00 97.31 182 ALA A N 1
ATOM 1468 C CA . ALA A 1 182 ? -5.059 -7.833 -4.060 1.00 97.31 182 ALA A CA 1
ATOM 1469 C C . ALA A 1 182 ? -4.889 -6.969 -2.801 1.00 97.31 182 ALA A C 1
ATOM 1471 O O . ALA A 1 182 ? -3.911 -7.124 -2.076 1.00 97.31 182 ALA A O 1
ATOM 1472 N N . GLY A 1 183 ? -5.810 -6.038 -2.556 1.00 97.44 183 GLY A N 1
ATOM 1473 C CA . GLY A 1 183 ? -5.754 -5.125 -1.421 1.00 97.44 183 GLY A CA 1
ATOM 1474 C C . GLY A 1 183 ? -6.768 -3.991 -1.522 1.00 97.44 183 GLY A C 1
ATOM 1475 O O . GLY A 1 183 ? -7.519 -3.892 -2.494 1.00 97.44 183 GLY A O 1
ATOM 1476 N N . ILE A 1 184 ? -6.773 -3.126 -0.515 1.00 98.00 184 ILE A N 1
ATOM 1477 C CA . ILE A 1 184 ? -7.670 -1.981 -0.368 1.00 98.00 184 ILE A CA 1
ATOM 1478 C C . ILE A 1 184 ? -6.843 -0.694 -0.335 1.00 98.00 184 ILE A C 1
ATOM 1480 O O . ILE A 1 184 ? -5.836 -0.597 0.365 1.00 98.00 184 ILE A O 1
ATOM 1484 N N . ALA A 1 185 ? -7.284 0.311 -1.081 1.00 96.44 185 ALA A N 1
ATOM 1485 C CA . ALA A 1 185 ? -6.674 1.628 -1.144 1.00 96.44 185 ALA A CA 1
ATOM 1486 C C . ALA A 1 185 ? -7.422 2.644 -0.269 1.00 96.44 185 ALA A C 1
ATOM 1488 O O . ALA A 1 185 ? -8.622 2.862 -0.440 1.00 96.44 185 ALA A O 1
ATOM 1489 N N . LEU A 1 186 ? -6.694 3.331 0.612 1.00 94.69 186 LEU A N 1
ATOM 1490 C CA . LEU A 1 186 ? -7.170 4.530 1.307 1.00 94.69 186 LEU A CA 1
ATOM 1491 C C . LEU A 1 186 ? -6.871 5.800 0.511 1.00 94.69 186 LEU A C 1
ATOM 1493 O O . LEU A 1 186 ? -7.597 6.793 0.629 1.00 94.69 186 LEU A O 1
ATOM 1497 N N . GLN A 1 187 ? -5.812 5.795 -0.301 1.00 91.25 187 GLN A N 1
ATOM 1498 C CA . GLN A 1 187 ? -5.566 6.901 -1.217 1.00 91.25 187 GLN A CA 1
ATOM 1499 C C . GLN A 1 187 ? -6.713 7.015 -2.227 1.00 91.25 187 GLN A C 1
ATOM 1501 O O . GLN A 1 187 ? -7.319 6.023 -2.641 1.00 91.25 187 GLN A O 1
ATOM 1506 N N . ARG A 1 188 ? -6.976 8.233 -2.691 1.00 90.25 188 ARG A N 1
ATOM 1507 C CA . ARG A 1 188 ? -7.862 8.452 -3.835 1.00 90.25 188 ARG A CA 1
ATOM 1508 C C . ARG A 1 188 ? -7.219 7.903 -5.110 1.00 90.25 188 ARG A C 1
ATOM 1510 O O . ARG A 1 188 ? -6.019 8.070 -5.325 1.00 90.25 188 ARG A O 1
ATOM 1517 N N . GLN A 1 189 ? -8.018 7.313 -5.998 1.00 88.62 189 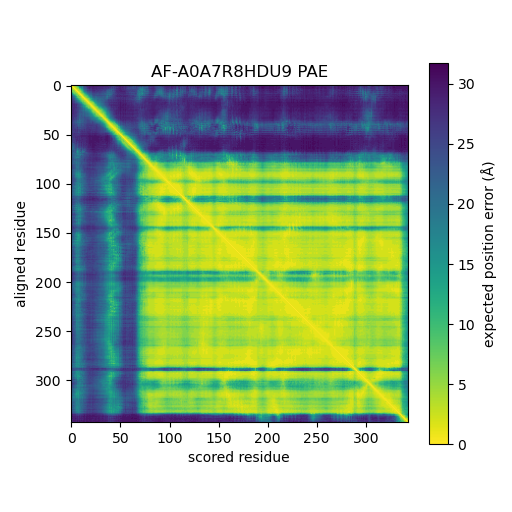GLN A N 1
ATOM 1518 C CA . GLN A 1 189 ? -7.561 7.061 -7.363 1.00 88.62 189 GLN A CA 1
ATOM 1519 C C . GLN A 1 189 ? -7.485 8.396 -8.114 1.00 88.62 189 GLN A C 1
ATOM 1521 O O . GLN A 1 189 ? -8.493 9.069 -8.310 1.00 88.62 189 GLN A O 1
ATOM 1526 N N . PHE A 1 190 ? -6.278 8.785 -8.516 1.00 75.12 190 PHE A N 1
ATOM 1527 C CA . PHE A 1 190 ? -6.061 9.967 -9.357 1.00 75.12 190 PHE A CA 1
ATOM 1528 C C . PHE A 1 190 ? -5.149 9.678 -10.556 1.00 75.12 190 PHE A C 1
ATOM 1530 O O . PHE A 1 190 ? -5.293 10.302 -11.605 1.00 75.12 190 PHE A O 1
ATOM 1537 N N . ASN A 1 191 ? -4.260 8.687 -10.432 1.00 68.06 191 ASN A N 1
ATOM 1538 C CA . ASN A 1 191 ? -3.362 8.279 -11.506 1.00 68.06 191 ASN A CA 1
ATOM 1539 C C . ASN A 1 191 ? -4.018 7.257 -12.444 1.00 68.06 191 ASN A C 1
ATOM 1541 O O . ASN A 1 191 ? -4.504 6.203 -12.009 1.00 68.06 191 ASN A O 1
ATOM 1545 N N . MET A 1 192 ? -3.938 7.516 -13.750 1.00 74.06 192 MET A N 1
ATOM 1546 C CA . MET A 1 192 ? -4.003 6.464 -14.761 1.00 74.06 192 MET A CA 1
ATOM 1547 C C . MET A 1 192 ? -2.603 6.193 -15.294 1.00 74.06 192 MET A C 1
ATOM 1549 O O . MET A 1 192 ? -2.049 6.977 -16.061 1.00 74.06 192 MET A O 1
ATOM 1553 N N . PHE A 1 193 ? -2.045 5.040 -14.930 1.00 74.44 193 PHE A N 1
ATOM 1554 C CA . PHE A 1 193 ? -0.755 4.606 -15.463 1.00 74.44 193 PHE A CA 1
ATOM 1555 C C . PHE A 1 193 ? -0.849 4.045 -16.885 1.00 74.44 193 PHE A C 1
ATOM 1557 O O . PHE A 1 193 ? 0.164 3.640 -17.441 1.00 74.44 193 PHE A O 1
ATOM 1564 N N . GLN A 1 194 ? -2.023 4.014 -17.511 1.00 79.69 194 GLN A N 1
ATOM 1565 C CA . GLN A 1 194 ? -2.125 3.619 -18.910 1.00 79.69 194 GLN A CA 1
ATOM 1566 C C . GLN A 1 194 ? -1.657 4.730 -19.853 1.00 79.69 194 GLN A C 1
ATOM 1568 O O . GLN A 1 194 ? -1.936 5.895 -19.620 1.00 79.69 194 GLN A O 1
ATOM 1573 N N . LYS A 1 195 ? -1.000 4.359 -20.955 1.00 80.50 195 LYS A N 1
ATOM 1574 C CA . LYS A 1 195 ? -0.581 5.261 -22.031 1.00 80.50 195 LYS A CA 1
ATOM 1575 C C . LYS A 1 195 ? -1.740 5.609 -22.993 1.00 80.50 195 LYS A C 1
ATOM 1577 O O . LYS A 1 195 ? -2.399 4.687 -23.474 1.00 80.50 195 LYS A O 1
ATOM 1582 N N . PRO A 1 196 ? -1.935 6.897 -23.357 1.00 79.19 196 PRO A N 1
ATOM 1583 C CA . PRO A 1 196 ? -1.219 8.062 -22.833 1.00 79.19 196 PRO A CA 1
ATOM 1584 C C . PRO A 1 196 ? -1.611 8.330 -21.374 1.00 79.19 196 PRO A C 1
ATOM 1586 O O . PRO A 1 196 ? -2.798 8.351 -21.052 1.00 79.19 196 PRO A O 1
ATOM 1589 N N . ALA A 1 197 ? -0.608 8.531 -20.513 1.00 70.31 197 ALA A N 1
ATOM 1590 C CA . ALA A 1 197 ? -0.851 8.807 -19.102 1.00 70.31 197 ALA A CA 1
ATOM 1591 C C . ALA A 1 197 ? -1.626 10.115 -18.962 1.00 70.31 197 ALA A C 1
ATOM 1593 O O . ALA A 1 197 ? -1.315 11.109 -19.624 1.00 70.31 197 ALA A O 1
ATOM 1594 N N . ALA A 1 198 ? -2.643 10.093 -18.111 1.00 72.56 198 ALA A N 1
ATOM 1595 C CA . ALA A 1 198 ? -3.454 11.254 -17.810 1.00 72.56 198 ALA A CA 1
ATOM 1596 C C . ALA A 1 198 ? -3.933 11.187 -16.361 1.00 72.56 198 ALA A C 1
ATOM 1598 O O . ALA A 1 198 ? -4.247 10.112 -15.842 1.00 72.56 198 ALA A O 1
ATOM 1599 N N . ASP A 1 199 ? -4.035 12.355 -15.741 1.00 70.12 199 ASP A N 1
ATOM 1600 C CA . ASP A 1 199 ? -4.622 12.502 -14.415 1.00 70.12 199 ASP A CA 1
ATOM 1601 C C . ASP A 1 199 ? -6.144 12.466 -14.567 1.00 70.12 199 ASP A C 1
ATOM 1603 O O . ASP A 1 199 ? -6.795 13.477 -14.852 1.00 70.12 199 ASP A O 1
ATOM 1607 N N . VAL A 1 200 ? -6.710 11.268 -14.448 1.00 76.94 200 VAL A N 1
ATOM 1608 C CA . VAL A 1 200 ? -8.151 11.037 -14.547 1.00 76.94 200 VAL A CA 1
ATOM 1609 C C . VAL A 1 200 ? -8.612 10.315 -13.297 1.00 76.94 200 VAL A C 1
ATOM 1611 O O . VAL A 1 200 ? -8.161 9.214 -12.976 1.00 76.94 200 VAL A O 1
ATOM 1614 N N . GLU A 1 201 ? -9.553 10.962 -12.622 1.00 82.12 201 GLU A N 1
ATOM 1615 C CA . GLU A 1 201 ? -10.325 10.385 -11.534 1.00 82.12 201 GLU A CA 1
ATOM 1616 C C . GLU A 1 201 ? -11.469 9.563 -12.132 1.00 82.12 201 GLU A C 1
ATOM 1618 O O . GLU A 1 201 ? -12.280 10.058 -12.921 1.00 82.12 201 GLU A O 1
ATOM 1623 N N . ILE A 1 202 ? -11.528 8.296 -11.750 1.00 86.44 202 ILE A N 1
ATOM 1624 C CA . ILE A 1 202 ? -12.648 7.416 -12.038 1.00 86.44 202 ILE A CA 1
ATOM 1625 C C . ILE A 1 202 ? -13.837 7.900 -11.208 1.00 86.44 202 ILE A C 1
ATOM 1627 O O . ILE A 1 202 ? -13.784 7.920 -9.982 1.00 86.44 202 ILE A O 1
ATOM 1631 N N . ASN A 1 203 ? -14.923 8.287 -11.874 1.00 86.75 203 ASN A N 1
ATOM 1632 C CA . ASN A 1 203 ? -16.204 8.530 -11.222 1.00 86.75 203 ASN A CA 1
ATOM 1633 C C . ASN A 1 203 ? -17.062 7.271 -11.351 1.00 86.75 203 ASN A C 1
ATOM 1635 O O . ASN A 1 203 ? -17.447 6.902 -12.460 1.00 86.75 203 ASN A O 1
ATOM 1639 N N . ASN A 1 204 ? -17.344 6.641 -10.218 1.00 90.38 204 ASN A N 1
ATOM 1640 C CA . ASN A 1 204 ? -18.185 5.461 -10.088 1.00 90.38 204 ASN A CA 1
ATOM 1641 C C . ASN A 1 204 ? -19.425 5.763 -9.229 1.00 90.38 204 ASN A C 1
ATOM 1643 O O . ASN A 1 204 ? -19.892 4.919 -8.475 1.00 90.38 204 ASN A O 1
ATOM 1647 N N . GLU A 1 205 ? -19.934 6.996 -9.315 1.00 90.25 205 GLU A N 1
ATOM 1648 C CA . GLU A 1 205 ? -21.192 7.421 -8.685 1.00 90.25 205 GLU A CA 1
ATOM 1649 C C . GLU A 1 205 ? -21.217 7.243 -7.157 1.00 90.25 205 GLU A C 1
ATOM 1651 O O . GLU A 1 205 ? -22.262 6.963 -6.581 1.00 90.25 205 GLU A O 1
ATOM 1656 N N . GLY A 1 206 ? -20.074 7.412 -6.482 1.00 89.38 206 GLY A N 1
ATOM 1657 C CA . GLY A 1 206 ? -19.992 7.218 -5.029 1.00 89.38 206 GLY A CA 1
ATOM 1658 C C . GLY A 1 206 ? -19.617 5.792 -4.615 1.00 89.38 206 GLY A C 1
ATOM 1659 O O . GLY A 1 206 ? -19.203 5.567 -3.482 1.00 89.38 206 GLY A O 1
ATOM 1660 N N . MET A 1 207 ? -19.715 4.826 -5.533 1.00 92.81 207 MET A N 1
ATOM 1661 C CA . MET A 1 207 ? -19.578 3.403 -5.224 1.00 92.81 207 MET A CA 1
ATOM 1662 C C . MET A 1 207 ? -18.123 2.936 -5.276 1.00 92.81 207 MET A C 1
ATOM 1664 O O . MET A 1 207 ? -17.393 3.311 -6.204 1.00 92.81 207 MET A O 1
ATOM 1668 N N . PRO A 1 208 ? -17.688 2.049 -4.361 1.00 94.88 208 PRO A N 1
ATOM 1669 C CA . PRO A 1 208 ? -16.371 1.438 -4.465 1.00 94.88 208 PRO A CA 1
ATOM 1670 C C . PRO A 1 208 ? -16.222 0.677 -5.789 1.00 94.88 208 PRO A C 1
ATOM 1672 O O . PRO A 1 208 ? -17.199 0.192 -6.363 1.00 94.88 208 PRO A O 1
ATOM 1675 N N . PHE A 1 209 ? -14.992 0.574 -6.282 1.00 95.44 209 PHE A N 1
ATOM 1676 C CA . PHE A 1 209 ? -14.676 -0.115 -7.535 1.00 95.44 209 PHE A CA 1
ATOM 1677 C C . PHE A 1 209 ? -13.367 -0.894 -7.428 1.00 95.44 209 PHE A C 1
ATOM 1679 O O . PHE A 1 209 ? -12.502 -0.594 -6.604 1.00 95.44 209 PHE A O 1
ATOM 1686 N N . LEU A 1 210 ? -13.218 -1.898 -8.287 1.00 95.94 210 LEU A N 1
ATOM 1687 C CA . LEU A 1 210 ? -11.997 -2.676 -8.435 1.00 95.94 210 LEU A CA 1
ATOM 1688 C C . LEU A 1 210 ? -11.151 -2.095 -9.563 1.00 95.94 210 LEU A C 1
ATOM 1690 O O . LEU A 1 210 ? -11.601 -1.997 -10.703 1.00 95.94 210 LEU A O 1
ATOM 1694 N N . TYR A 1 211 ? -9.907 -1.750 -9.260 1.00 92.81 211 TYR A N 1
ATOM 1695 C CA . TYR A 1 211 ? -8.962 -1.162 -10.196 1.00 92.81 211 TYR A CA 1
ATOM 1696 C C . TYR A 1 211 ? -7.656 -1.939 -10.200 1.00 92.81 211 TYR A C 1
ATOM 1698 O O . TYR A 1 211 ? -7.141 -2.340 -9.168 1.00 92.81 211 TYR A O 1
ATOM 1706 N N . LYS A 1 212 ? -7.093 -2.165 -11.378 1.00 89.19 212 LYS A N 1
ATOM 1707 C CA . LYS A 1 212 ? -5.877 -2.977 -11.538 1.00 89.19 212 LYS A CA 1
ATOM 1708 C C . LYS A 1 212 ? -4.600 -2.334 -10.992 1.00 89.19 212 LYS A C 1
ATOM 1710 O O . LYS A 1 212 ? -3.605 -3.030 -10.823 1.00 89.19 212 LYS A O 1
ATOM 1715 N N . LEU A 1 213 ? -4.589 -1.019 -10.778 1.00 90.31 213 LEU A N 1
ATOM 1716 C CA . LEU A 1 213 ? -3.405 -0.340 -10.255 1.00 90.31 213 LEU A CA 1
ATOM 1717 C C . LEU A 1 213 ? -3.378 -0.436 -8.732 1.00 90.31 213 LEU A C 1
ATOM 1719 O O . LEU A 1 213 ? -4.416 -0.405 -8.072 1.00 90.31 213 LEU A O 1
ATOM 1723 N N . VAL A 1 214 ? -2.176 -0.585 -8.185 1.00 91.38 214 VAL A N 1
ATOM 1724 C CA . VAL A 1 214 ? -1.947 -0.590 -6.740 1.00 91.38 214 VAL A CA 1
ATOM 1725 C C . VAL A 1 214 ? -2.000 0.831 -6.192 1.00 91.38 214 VAL A C 1
ATOM 1727 O O . VAL A 1 214 ? -1.649 1.789 -6.887 1.00 91.38 214 VAL A O 1
ATOM 1730 N N . ALA A 1 215 ? -2.421 0.967 -4.937 1.00 89.88 215 ALA A N 1
ATOM 1731 C CA . ALA A 1 215 ? -2.215 2.202 -4.204 1.00 89.88 215 ALA A CA 1
ATOM 1732 C C . ALA A 1 215 ? -0.741 2.329 -3.820 1.00 89.88 215 ALA A C 1
ATOM 1734 O O . ALA A 1 215 ? -0.182 1.453 -3.169 1.00 89.88 215 ALA A O 1
ATOM 1735 N N . THR A 1 216 ? -0.114 3.417 -4.251 1.00 85.81 216 THR A N 1
ATOM 1736 C CA . THR A 1 216 ? 1.304 3.692 -4.003 1.00 85.81 216 THR A CA 1
ATOM 1737 C C . THR A 1 216 ? 1.559 4.274 -2.615 1.00 85.81 216 THR A C 1
ATOM 1739 O O . THR A 1 216 ? 2.710 4.465 -2.261 1.00 85.81 216 THR A O 1
ATOM 1742 N N . TRP A 1 217 ? 0.502 4.544 -1.844 1.00 84.19 217 TRP A N 1
ATOM 1743 C CA . TRP A 1 217 ? 0.507 4.873 -0.420 1.00 84.19 217 TRP A CA 1
ATOM 1744 C C . TRP A 1 217 ? -0.875 4.599 0.193 1.00 84.19 217 TRP A C 1
ATOM 1746 O O . TRP A 1 217 ? -1.885 4.556 -0.514 1.00 84.19 217 TRP A O 1
ATOM 1756 N N . GLY A 1 218 ? -0.948 4.408 1.515 1.00 89.62 218 GLY A N 1
ATOM 1757 C CA . GLY A 1 218 ? -2.213 4.095 2.189 1.00 89.62 218 GLY A CA 1
ATOM 1758 C C . GLY A 1 218 ? -2.847 2.820 1.627 1.00 89.62 218 GLY A C 1
ATOM 1759 O O . GLY A 1 218 ? -4.010 2.830 1.222 1.00 89.62 218 GLY A O 1
ATOM 1760 N N . PHE A 1 219 ? -2.059 1.752 1.526 1.00 93.94 219 PHE A N 1
ATOM 1761 C CA . PHE A 1 219 ? -2.458 0.484 0.920 1.00 93.94 219 PHE A CA 1
ATOM 1762 C C . PHE A 1 219 ? -2.529 -0.605 1.980 1.00 93.94 219 PHE A C 1
ATOM 1764 O O . PHE A 1 219 ? -1.576 -0.811 2.728 1.00 93.94 219 PHE A O 1
ATOM 1771 N N . SER A 1 220 ? -3.651 -1.312 2.030 1.00 96.31 220 SER A N 1
ATOM 1772 C CA . SER A 1 220 ? -3.827 -2.491 2.867 1.00 96.31 220 SER A CA 1
ATOM 1773 C C . SER A 1 220 ? -3.815 -3.734 1.976 1.00 96.31 220 SER A C 1
ATOM 1775 O O . SER A 1 220 ? -4.784 -3.951 1.245 1.00 96.31 220 SER A O 1
ATOM 1777 N N . PRO A 1 221 ? -2.726 -4.518 1.944 1.00 95.69 221 PRO A N 1
ATOM 1778 C CA . PRO A 1 221 ? -2.659 -5.737 1.142 1.00 95.69 221 PRO A CA 1
ATOM 1779 C C . PRO A 1 221 ? -3.612 -6.831 1.637 1.00 95.69 221 PRO A C 1
ATOM 1781 O O . PRO A 1 221 ? -3.812 -6.999 2.838 1.00 95.69 221 PRO A O 1
ATOM 1784 N N . HIS A 1 222 ? -4.131 -7.644 0.711 1.00 96.50 222 HIS A N 1
ATOM 1785 C CA . HIS A 1 222 ? -4.759 -8.915 1.067 1.00 96.50 222 HIS A CA 1
ATOM 1786 C C . HIS A 1 222 ? -3.674 -9.879 1.582 1.00 96.50 222 HIS A C 1
ATOM 1788 O O . HIS A 1 222 ? -2.722 -10.136 0.838 1.00 96.50 222 HIS A O 1
ATOM 1794 N N . PRO A 1 223 ? -3.821 -10.488 2.776 1.00 92.12 223 PRO A N 1
ATOM 1795 C CA . PRO A 1 223 ? -2.755 -11.269 3.413 1.00 92.12 223 PRO A CA 1
ATOM 1796 C C . PRO A 1 223 ? -2.208 -12.389 2.515 1.00 92.12 223 PRO A C 1
ATOM 1798 O O . PRO A 1 223 ? -1.030 -12.403 2.155 1.00 92.12 223 PRO A O 1
ATOM 1801 N N . LYS A 1 224 ? -3.102 -13.263 2.040 1.00 94.88 224 LYS A N 1
ATOM 1802 C CA . LYS A 1 224 ? -2.766 -14.348 1.112 1.00 94.88 224 LYS A CA 1
ATOM 1803 C C . LYS A 1 224 ? -2.022 -13.872 -0.140 1.00 94.88 224 LYS A C 1
ATOM 1805 O O . LYS A 1 224 ? -0.923 -14.340 -0.414 1.00 94.88 224 LYS A O 1
ATOM 1810 N N . HIS A 1 225 ? -2.613 -12.954 -0.904 1.00 96.44 225 HIS A N 1
ATOM 1811 C CA . HIS A 1 225 ? -2.056 -12.542 -2.193 1.00 96.44 225 HIS A CA 1
ATOM 1812 C C . HIS A 1 225 ? -0.756 -11.754 -2.058 1.00 96.44 225 HIS A C 1
ATOM 1814 O O . HIS A 1 225 ? 0.109 -11.856 -2.923 1.00 96.44 225 HIS A O 1
ATOM 1820 N N . TRP A 1 226 ? -0.586 -11.012 -0.964 1.00 95.88 226 TRP A N 1
ATOM 1821 C CA . TRP A 1 226 ? 0.675 -10.350 -0.663 1.00 95.88 226 TRP A CA 1
ATOM 1822 C C . TRP A 1 226 ? 1.785 -11.350 -0.356 1.00 95.88 226 TRP A C 1
ATOM 1824 O O . TRP A 1 226 ? 2.868 -11.241 -0.924 1.00 95.88 226 TRP A O 1
ATOM 1834 N N . ARG A 1 227 ? 1.507 -12.380 0.453 1.00 95.50 227 ARG A N 1
ATOM 1835 C CA . ARG A 1 227 ? 2.462 -13.472 0.687 1.00 95.50 227 ARG A CA 1
ATOM 1836 C C . ARG A 1 227 ? 2.842 -14.188 -0.604 1.00 95.50 227 ARG A C 1
ATOM 1838 O O . ARG A 1 227 ? 4.024 -14.335 -0.884 1.00 95.50 227 ARG A O 1
ATOM 1845 N N . GLU A 1 228 ? 1.856 -14.570 -1.415 1.00 96.94 228 GLU A N 1
ATOM 1846 C CA . GLU A 1 228 ? 2.096 -15.239 -2.702 1.00 96.94 228 GLU A CA 1
ATOM 1847 C C . GLU A 1 228 ? 2.915 -14.357 -3.666 1.00 96.94 228 GLU A C 1
ATOM 1849 O O . GLU A 1 228 ? 3.776 -14.860 -4.393 1.00 96.94 228 GLU A O 1
ATOM 1854 N N . PHE A 1 229 ? 2.682 -13.040 -3.659 1.00 97.75 229 PHE A N 1
ATOM 1855 C CA . PHE A 1 229 ? 3.470 -12.066 -4.414 1.00 97.75 229 PHE A CA 1
ATOM 1856 C C . PHE A 1 229 ? 4.923 -11.990 -3.928 1.00 97.75 229 PHE A C 1
ATOM 1858 O O . PHE A 1 229 ? 5.836 -12.035 -4.756 1.00 97.75 229 PHE A O 1
ATOM 1865 N N . LEU A 1 230 ? 5.151 -11.896 -2.615 1.00 96.88 230 LEU A N 1
ATOM 1866 C CA . LEU A 1 230 ? 6.496 -11.858 -2.036 1.00 96.88 230 LEU A CA 1
ATOM 1867 C C . LEU A 1 230 ? 7.255 -13.161 -2.308 1.00 96.88 230 LEU A C 1
ATOM 1869 O O . LEU A 1 230 ? 8.393 -13.121 -2.777 1.00 96.88 230 LEU A O 1
ATOM 1873 N N . ASP A 1 231 ? 6.613 -14.312 -2.095 1.00 97.19 231 ASP A N 1
ATOM 1874 C CA . ASP A 1 231 ? 7.193 -15.628 -2.374 1.00 97.19 231 ASP A CA 1
ATOM 1875 C C . ASP A 1 231 ? 7.597 -15.740 -3.854 1.00 97.19 231 ASP A C 1
ATOM 1877 O O . ASP A 1 231 ? 8.714 -16.155 -4.176 1.00 97.19 231 ASP A O 1
ATOM 1881 N N . TRP A 1 232 ? 6.725 -15.299 -4.770 1.00 97.94 232 TRP A N 1
ATOM 1882 C CA . TRP A 1 232 ? 7.046 -15.231 -6.194 1.00 97.94 232 TRP A CA 1
ATOM 1883 C C . TRP A 1 232 ? 8.234 -14.305 -6.467 1.00 97.94 232 TRP A C 1
ATOM 1885 O O . TRP A 1 232 ? 9.185 -14.724 -7.131 1.00 97.94 232 TRP A O 1
ATOM 1895 N N . PHE A 1 233 ? 8.215 -13.077 -5.943 1.00 96.88 233 PHE A N 1
ATOM 1896 C CA . PHE A 1 233 ? 9.267 -12.086 -6.164 1.00 96.88 233 PHE A CA 1
ATOM 1897 C C . PHE A 1 233 ? 10.640 -12.588 -5.692 1.00 96.88 233 PHE A C 1
ATOM 1899 O O . PHE A 1 233 ? 11.643 -12.390 -6.381 1.00 96.88 233 PHE A O 1
ATOM 1906 N N . HIS A 1 234 ? 10.692 -13.281 -4.552 1.00 95.94 234 HIS A N 1
ATOM 1907 C CA . HIS A 1 234 ? 11.923 -13.858 -4.012 1.00 95.94 234 HIS A CA 1
ATOM 1908 C C . HIS A 1 234 ? 12.353 -15.160 -4.702 1.00 95.94 234 HIS A C 1
ATOM 1910 O O . HIS A 1 234 ? 13.526 -15.524 -4.628 1.00 95.94 234 HIS A O 1
ATOM 1916 N N . SER A 1 235 ? 11.446 -15.849 -5.402 1.00 97.31 235 SER A N 1
ATOM 1917 C CA . SER A 1 235 ? 11.766 -17.069 -6.157 1.00 97.31 235 SER A CA 1
ATOM 1918 C C . SER A 1 235 ? 12.477 -16.814 -7.494 1.00 97.31 235 SER A C 1
ATOM 1920 O O . SER A 1 235 ? 13.048 -17.738 -8.076 1.00 97.31 235 SER A O 1
ATOM 1922 N N . ILE A 1 236 ? 12.449 -15.574 -7.994 1.00 96.69 236 ILE A N 1
ATOM 1923 C CA . ILE A 1 236 ? 12.984 -15.197 -9.307 1.00 96.69 236 ILE A CA 1
ATOM 1924 C C . ILE A 1 236 ? 14.245 -14.332 -9.203 1.00 96.69 236 ILE A C 1
ATOM 1926 O O . ILE A 1 236 ? 14.478 -13.620 -8.227 1.00 96.69 236 ILE A O 1
ATOM 1930 N N . ASP A 1 237 ? 15.047 -14.333 -10.271 1.00 95.12 237 ASP A N 1
ATOM 1931 C CA . ASP A 1 237 ? 16.140 -13.371 -10.441 1.00 95.12 237 ASP A CA 1
ATOM 1932 C C . ASP A 1 237 ? 15.558 -11.997 -10.816 1.00 95.12 237 ASP A C 1
ATOM 1934 O O . ASP A 1 237 ? 15.330 -11.689 -11.989 1.00 95.12 237 ASP A O 1
ATOM 1938 N N . ASN A 1 238 ? 15.278 -11.177 -9.801 1.00 90.62 238 ASN A N 1
ATOM 1939 C CA . ASN A 1 238 ? 14.612 -9.883 -9.968 1.00 90.62 238 ASN A CA 1
ATOM 1940 C C . ASN A 1 238 ? 15.474 -8.805 -10.666 1.00 90.62 238 ASN A C 1
ATOM 1942 O O . ASN A 1 238 ? 14.945 -7.762 -11.077 1.00 90.62 238 ASN A O 1
ATOM 1946 N N . GLU A 1 239 ? 16.769 -9.068 -10.863 1.00 89.25 239 GLU A N 1
ATOM 1947 C CA . GLU A 1 239 ? 17.661 -8.225 -11.665 1.00 89.25 239 GLU A CA 1
ATOM 1948 C C . GLU A 1 239 ? 17.583 -8.568 -13.161 1.00 89.25 239 GLU A C 1
ATOM 1950 O O . GLU A 1 239 ? 17.809 -7.700 -14.004 1.00 89.25 239 GLU A O 1
ATOM 1955 N N . LYS A 1 240 ? 17.203 -9.805 -13.514 1.00 91.44 240 LYS A N 1
ATOM 1956 C CA . LYS A 1 240 ? 17.029 -10.240 -14.914 1.00 91.44 240 LYS A CA 1
ATOM 1957 C C . LYS A 1 240 ? 15.585 -10.241 -15.398 1.00 91.44 240 LYS A C 1
ATOM 1959 O O . LYS A 1 240 ? 15.339 -10.018 -16.580 1.00 91.44 240 LYS A O 1
ATOM 1964 N N . PHE A 1 241 ? 14.636 -10.553 -14.522 1.00 95.88 241 PHE A N 1
ATOM 1965 C CA . PHE A 1 241 ? 13.232 -10.682 -14.895 1.00 95.88 241 PHE A CA 1
ATOM 1966 C C . PHE A 1 241 ? 12.630 -9.322 -15.250 1.00 95.88 241 PHE A C 1
ATOM 1968 O O . PHE A 1 241 ? 12.754 -8.390 -14.464 1.00 95.88 241 PHE A O 1
ATOM 1975 N N . ASP A 1 242 ? 11.932 -9.206 -16.382 1.00 95.56 242 ASP A N 1
ATOM 1976 C CA . ASP A 1 242 ? 11.242 -7.974 -16.780 1.00 95.56 242 ASP A CA 1
ATOM 1977 C C . ASP A 1 242 ? 9.727 -8.064 -16.498 1.00 95.56 242 ASP A C 1
ATOM 1979 O O . ASP A 1 242 ? 9.003 -8.710 -17.263 1.00 95.56 242 ASP A O 1
ATOM 1983 N N . PRO A 1 243 ? 9.209 -7.437 -15.420 1.00 95.69 243 PRO A N 1
ATOM 1984 C CA . PRO A 1 243 ? 7.785 -7.418 -15.085 1.00 95.69 243 PRO A CA 1
ATOM 1985 C C . PRO A 1 243 ? 7.018 -6.415 -15.965 1.00 95.69 243 PRO A C 1
ATOM 1987 O O . PRO A 1 243 ? 6.287 -5.560 -15.469 1.00 95.69 243 PRO A O 1
ATOM 1990 N N . TYR A 1 244 ? 7.188 -6.499 -17.283 1.00 94.12 244 TYR A N 1
ATOM 1991 C CA . TYR A 1 244 ? 6.571 -5.598 -18.251 1.00 94.12 244 TYR A CA 1
ATOM 1992 C C . TYR A 1 244 ? 5.067 -5.855 -18.396 1.00 94.12 244 TYR A C 1
ATOM 1994 O O . TYR A 1 244 ? 4.633 -6.994 -18.600 1.00 94.12 244 TYR A O 1
ATOM 2002 N N . VAL A 1 245 ? 4.270 -4.784 -18.361 1.00 91.75 245 VAL A N 1
ATOM 2003 C CA . VAL A 1 245 ? 2.833 -4.817 -18.660 1.00 91.75 245 VAL A CA 1
ATOM 2004 C C . VAL A 1 245 ? 2.554 -3.888 -19.849 1.00 91.75 245 VAL A C 1
ATOM 2006 O O . VAL A 1 245 ? 2.704 -2.668 -19.727 1.00 91.75 245 VAL A O 1
ATOM 2009 N N . PRO A 1 246 ? 2.148 -4.434 -21.014 1.00 89.38 246 PRO A N 1
ATOM 2010 C CA . PRO A 1 246 ? 1.909 -3.637 -22.210 1.00 89.38 246 PRO A CA 1
ATOM 2011 C C . PRO A 1 246 ? 0.931 -2.485 -21.975 1.00 89.38 246 PRO A C 1
ATOM 2013 O O . PRO A 1 246 ? -0.135 -2.656 -21.390 1.00 89.38 246 PRO A O 1
ATOM 2016 N N . GLY A 1 247 ? 1.290 -1.305 -22.479 1.00 87.12 247 GLY A N 1
ATOM 2017 C CA . GLY A 1 247 ? 0.437 -0.120 -22.405 1.00 87.12 247 GLY A CA 1
ATOM 2018 C C . GLY A 1 247 ? 0.521 0.664 -21.095 1.00 87.12 247 GLY A C 1
ATOM 2019 O O . GLY A 1 247 ? -0.127 1.702 -21.013 1.00 87.12 247 GLY A O 1
ATOM 2020 N N . LEU A 1 248 ? 1.335 0.254 -20.113 1.00 88.56 248 LEU A N 1
ATOM 2021 C CA . LEU A 1 248 ? 1.533 1.021 -18.878 1.00 88.56 248 LEU A CA 1
ATOM 2022 C C . LEU A 1 248 ? 2.790 1.897 -18.913 1.00 88.56 248 LEU A C 1
ATOM 2024 O O . LEU A 1 248 ? 3.854 1.465 -19.351 1.00 88.56 248 LEU A O 1
ATOM 2028 N N . ILE A 1 249 ? 2.675 3.131 -18.424 1.00 87.75 249 ILE A N 1
ATOM 2029 C CA . ILE A 1 249 ? 3.788 4.071 -18.254 1.00 87.75 249 ILE A CA 1
ATOM 2030 C C . ILE A 1 249 ? 4.737 3.627 -17.135 1.00 87.75 249 ILE A C 1
ATOM 2032 O O . ILE A 1 249 ? 5.936 3.861 -17.224 1.00 87.75 249 ILE A O 1
ATOM 2036 N N . THR A 1 250 ? 4.234 2.907 -16.128 1.00 88.44 250 THR A N 1
ATOM 2037 C CA . THR A 1 250 ? 5.047 2.330 -15.045 1.00 88.44 250 THR A CA 1
ATOM 2038 C C . THR A 1 250 ? 6.047 1.292 -15.562 1.00 88.44 250 THR A C 1
ATOM 2040 O O . THR A 1 250 ? 7.123 1.135 -14.988 1.00 88.44 250 THR A O 1
ATOM 2043 N N . SER A 1 251 ? 5.752 0.632 -16.691 1.00 92.00 251 SER A N 1
ATOM 2044 C CA . SER A 1 251 ? 6.716 -0.246 -17.365 1.00 92.00 251 SER A CA 1
ATOM 2045 C C . SER A 1 251 ? 7.855 0.554 -18.003 1.00 92.00 251 SER A C 1
ATOM 2047 O O . SER A 1 251 ? 9.015 0.166 -17.884 1.00 92.00 251 SER A O 1
ATOM 2049 N N . ASP A 1 252 ? 7.554 1.717 -18.588 1.00 91.38 252 ASP A N 1
ATOM 2050 C CA . ASP A 1 252 ? 8.583 2.613 -19.128 1.00 91.38 252 ASP A CA 1
ATOM 2051 C C . ASP A 1 252 ? 9.432 3.213 -17.994 1.00 91.38 252 ASP A C 1
ATOM 2053 O O . ASP A 1 252 ? 10.655 3.287 -18.108 1.00 91.38 252 ASP A O 1
ATOM 2057 N N . TRP A 1 253 ? 8.809 3.589 -16.869 1.00 89.81 253 TRP A N 1
ATOM 2058 C CA . TRP A 1 253 ? 9.518 4.056 -15.673 1.00 89.81 253 TRP A CA 1
ATOM 2059 C C . TRP A 1 253 ? 10.481 3.003 -15.131 1.00 89.81 253 TRP A C 1
ATOM 2061 O O . TRP A 1 253 ? 11.624 3.337 -14.825 1.00 89.81 253 TRP A O 1
ATOM 2071 N N . LEU A 1 254 ? 10.067 1.732 -15.070 1.00 91.44 254 LEU A N 1
ATOM 2072 C CA . LEU A 1 254 ? 10.949 0.645 -14.655 1.00 91.44 254 LEU A CA 1
ATOM 2073 C C . LEU A 1 254 ? 12.178 0.537 -15.564 1.00 91.44 254 LEU A C 1
ATOM 2075 O O . LEU A 1 254 ? 13.296 0.383 -15.068 1.00 91.44 254 LEU A O 1
ATOM 2079 N N . HIS A 1 255 ? 11.999 0.616 -16.884 1.00 93.19 255 HIS A N 1
ATOM 2080 C CA . HIS A 1 255 ? 13.109 0.546 -17.838 1.00 93.19 255 HIS A CA 1
ATOM 2081 C C . HIS A 1 255 ? 14.046 1.749 -17.699 1.00 93.19 255 HIS A C 1
ATOM 2083 O O . HIS A 1 255 ? 15.258 1.563 -17.586 1.00 93.19 255 HIS A O 1
ATOM 2089 N N . ILE A 1 256 ? 13.500 2.964 -17.585 1.00 91.44 256 ILE A N 1
ATOM 2090 C CA . ILE A 1 256 ? 14.273 4.188 -17.317 1.00 91.44 256 ILE A CA 1
ATOM 2091 C C . ILE A 1 256 ? 15.079 4.036 -16.021 1.00 91.44 256 ILE A C 1
ATOM 2093 O O . ILE A 1 256 ? 16.302 4.181 -16.026 1.00 91.44 256 ILE A O 1
ATOM 2097 N N . HIS A 1 257 ? 14.436 3.662 -14.915 1.00 89.00 257 HIS A N 1
ATOM 2098 C CA . HIS A 1 257 ? 15.114 3.469 -13.637 1.00 89.00 257 HIS A CA 1
ATOM 2099 C C . HIS A 1 257 ? 16.144 2.339 -13.679 1.00 89.00 257 HIS A C 1
ATOM 2101 O O . HIS A 1 257 ? 17.191 2.457 -13.048 1.00 89.00 257 HIS A O 1
ATOM 2107 N N . THR A 1 258 ? 15.910 1.284 -14.459 1.00 90.31 258 THR A N 1
ATOM 2108 C CA . THR A 1 258 ? 16.901 0.221 -14.681 1.00 90.31 258 THR A CA 1
ATOM 2109 C C . THR A 1 258 ? 18.155 0.783 -15.347 1.00 90.31 258 THR A C 1
ATOM 2111 O O . THR A 1 258 ? 19.251 0.577 -14.830 1.00 90.31 258 THR A O 1
ATOM 2114 N N . THR A 1 259 ? 18.020 1.588 -16.409 1.00 91.19 259 THR A N 1
ATOM 2115 C CA . THR A 1 259 ? 19.183 2.235 -17.055 1.00 91.19 259 THR A CA 1
ATOM 2116 C C . THR A 1 259 ? 19.936 3.203 -16.140 1.00 91.19 259 THR A C 1
ATOM 2118 O O . THR A 1 259 ? 21.123 3.445 -16.337 1.00 91.19 259 THR A O 1
ATOM 2121 N N . MET A 1 260 ? 19.273 3.723 -15.105 1.00 89.44 260 MET A N 1
ATOM 2122 C CA . MET A 1 260 ? 19.861 4.627 -14.115 1.00 89.44 260 MET A CA 1
ATOM 2123 C C . MET A 1 260 ? 20.458 3.903 -12.895 1.00 89.44 260 MET A C 1
ATOM 2125 O O . MET A 1 260 ? 20.905 4.572 -11.964 1.00 89.44 260 MET A O 1
ATOM 2129 N N . GLY A 1 261 ? 20.422 2.565 -12.842 1.00 88.06 261 GLY A N 1
ATOM 2130 C CA . GLY A 1 261 ? 20.826 1.798 -11.653 1.00 88.06 261 GLY A CA 1
ATOM 2131 C C . GLY A 1 261 ? 19.886 1.985 -10.450 1.00 88.06 261 GLY A C 1
ATOM 2132 O O . GLY A 1 261 ? 20.276 1.787 -9.303 1.00 88.06 261 GLY A O 1
ATOM 2133 N N . LYS A 1 262 ? 18.641 2.400 -10.702 1.00 85.81 262 LYS A N 1
ATOM 2134 C CA . LYS A 1 262 ? 17.610 2.757 -9.714 1.00 85.81 262 LYS A CA 1
ATOM 2135 C C . LYS A 1 262 ? 16.373 1.862 -9.788 1.00 85.81 262 LYS A C 1
ATOM 2137 O O . LYS A 1 262 ? 15.291 2.255 -9.373 1.00 85.81 262 LYS A O 1
ATOM 2142 N N . ARG A 1 263 ? 16.519 0.637 -10.299 1.00 86.94 263 ARG A N 1
ATOM 2143 C CA . ARG A 1 263 ? 15.429 -0.344 -10.469 1.00 86.94 263 ARG A CA 1
ATOM 2144 C C . ARG A 1 263 ? 14.584 -0.567 -9.201 1.00 86.94 263 ARG A C 1
ATOM 2146 O O . ARG A 1 263 ? 13.386 -0.808 -9.290 1.00 86.94 263 ARG A O 1
ATOM 2153 N N . HIS A 1 264 ? 15.193 -0.424 -8.025 1.00 82.38 264 HIS A N 1
ATOM 2154 C CA . HIS A 1 264 ? 14.547 -0.509 -6.711 1.00 82.38 264 HIS A CA 1
ATOM 2155 C C . HIS A 1 264 ? 13.555 0.634 -6.401 1.00 82.38 264 HIS A C 1
ATOM 2157 O O . HIS A 1 264 ? 12.934 0.611 -5.343 1.00 82.38 264 HIS A O 1
ATOM 2163 N N . MET A 1 265 ? 13.407 1.637 -7.273 1.00 80.25 265 MET A N 1
ATOM 2164 C CA . MET A 1 265 ? 12.460 2.747 -7.099 1.00 80.25 265 MET A CA 1
ATOM 2165 C C . MET A 1 265 ? 11.053 2.470 -7.646 1.00 80.25 265 MET A C 1
ATOM 2167 O O . MET A 1 265 ? 10.169 3.289 -7.432 1.00 80.25 265 MET A O 1
ATOM 2171 N N . THR A 1 266 ? 10.840 1.367 -8.368 1.00 84.38 266 THR A N 1
ATOM 2172 C CA . THR A 1 266 ? 9.557 1.068 -9.034 1.00 84.38 266 THR A CA 1
ATOM 2173 C C . THR A 1 266 ? 9.019 -0.268 -8.546 1.00 84.38 266 THR A C 1
ATOM 2175 O O . THR A 1 266 ? 9.056 -1.271 -9.261 1.00 84.38 266 THR A O 1
ATOM 2178 N N . TRP A 1 267 ? 8.591 -0.309 -7.286 1.00 89.81 267 TRP A N 1
ATOM 2179 C CA . TRP A 1 267 ? 8.039 -1.516 -6.667 1.00 89.81 267 TRP A CA 1
ATOM 2180 C C . TRP A 1 267 ? 6.625 -1.806 -7.180 1.00 89.81 267 TRP A C 1
ATOM 2182 O O . TRP A 1 267 ? 6.260 -2.963 -7.387 1.00 89.81 267 TRP A O 1
ATOM 2192 N N . GLU A 1 268 ? 5.861 -0.754 -7.469 1.00 91.12 268 GLU A N 1
ATOM 2193 C CA . GLU A 1 268 ? 4.471 -0.803 -7.894 1.00 91.12 268 GLU A CA 1
ATOM 2194 C C . GLU A 1 268 ? 4.313 -1.579 -9.202 1.00 91.12 268 GLU A C 1
ATOM 2196 O O . GLU A 1 268 ? 3.359 -2.337 -9.361 1.00 91.12 268 GLU A O 1
ATOM 2201 N N . GLN A 1 269 ? 5.291 -1.484 -10.112 1.00 93.56 269 GLN A N 1
ATOM 2202 C CA . GLN A 1 269 ? 5.280 -2.232 -11.371 1.00 93.56 269 GLN A CA 1
ATOM 2203 C C . GLN A 1 269 ? 5.349 -3.750 -11.144 1.00 93.56 269 GLN A C 1
ATOM 2205 O O . GLN A 1 269 ? 4.723 -4.498 -11.893 1.00 93.56 269 GLN A O 1
ATOM 2210 N N . TRP A 1 270 ? 6.056 -4.220 -10.112 1.00 95.88 270 TRP A N 1
ATOM 2211 C CA . TRP A 1 270 ? 6.100 -5.647 -9.774 1.00 95.88 270 TRP A CA 1
ATOM 2212 C C . TRP A 1 270 ? 4.744 -6.137 -9.280 1.00 95.88 270 TRP A C 1
ATOM 2214 O O . TRP A 1 270 ? 4.263 -7.173 -9.738 1.00 95.88 270 TRP A O 1
ATOM 2224 N N . HIS A 1 271 ? 4.108 -5.365 -8.398 1.00 95.31 271 HIS A N 1
ATOM 2225 C CA . HIS A 1 271 ? 2.784 -5.694 -7.883 1.00 95.31 271 HIS A CA 1
ATOM 2226 C C . HIS A 1 271 ? 1.717 -5.637 -8.988 1.00 95.31 271 HIS A C 1
ATOM 2228 O O . HIS A 1 271 ? 0.895 -6.542 -9.097 1.00 95.31 271 HIS A O 1
ATOM 2234 N N . ILE A 1 272 ? 1.753 -4.622 -9.862 1.00 94.31 272 ILE A N 1
ATOM 2235 C CA . ILE A 1 272 ? 0.842 -4.508 -11.013 1.00 94.31 272 ILE A CA 1
ATOM 2236 C C . ILE A 1 272 ? 1.024 -5.691 -11.971 1.00 94.31 272 ILE A C 1
ATOM 2238 O O . ILE A 1 272 ? 0.037 -6.275 -12.413 1.00 94.31 272 ILE A O 1
ATOM 2242 N N . TYR A 1 273 ? 2.268 -6.073 -12.278 1.00 96.38 273 TYR A N 1
ATOM 2243 C CA . TYR A 1 273 ? 2.545 -7.241 -13.114 1.00 96.38 273 TYR A CA 1
ATOM 2244 C C . TYR A 1 273 ? 1.958 -8.516 -12.511 1.00 96.38 273 TYR A C 1
ATOM 2246 O O . TYR A 1 273 ? 1.257 -9.258 -13.200 1.00 96.38 273 TYR A O 1
ATOM 2254 N N . TYR A 1 274 ? 2.220 -8.758 -11.226 1.00 97.44 274 TYR A N 1
ATOM 2255 C CA . TYR A 1 274 ? 1.696 -9.922 -10.525 1.00 97.44 274 TYR A CA 1
ATOM 2256 C C . TYR A 1 274 ? 0.161 -9.918 -10.517 1.00 97.44 274 TYR A C 1
ATOM 2258 O O . TYR A 1 274 ? -0.468 -10.873 -10.970 1.00 97.44 274 TYR A O 1
ATOM 2266 N N . GLY A 1 275 ? -0.463 -8.807 -10.122 1.00 96.31 275 GLY A N 1
ATOM 2267 C CA . GLY A 1 275 ? -1.918 -8.674 -10.118 1.00 96.31 275 GLY A CA 1
ATOM 2268 C C . GLY A 1 275 ? -2.544 -8.893 -11.497 1.00 96.31 275 GLY A C 1
ATOM 2269 O O . GLY A 1 275 ? -3.575 -9.558 -11.616 1.00 96.31 275 GLY A O 1
ATOM 2270 N N . GLU A 1 276 ? -1.895 -8.427 -12.566 1.00 93.94 276 GLU A N 1
ATOM 2271 C CA . GLU A 1 276 ? -2.363 -8.660 -13.930 1.00 93.94 276 GLU A CA 1
ATOM 2272 C C . GLU A 1 276 ? -2.316 -10.142 -14.321 1.00 93.94 276 GLU A C 1
ATOM 2274 O O . GLU A 1 276 ? -3.281 -10.656 -14.888 1.00 93.94 276 GLU A O 1
ATOM 2279 N N . ARG A 1 277 ? -1.242 -10.856 -13.962 1.00 96.38 277 ARG A N 1
ATOM 2280 C CA . ARG A 1 277 ? -1.090 -12.295 -14.242 1.00 96.38 277 ARG A CA 1
ATOM 2281 C C . ARG A 1 277 ? -2.046 -13.177 -13.444 1.00 96.38 277 ARG A C 1
ATOM 2283 O O . ARG A 1 277 ? -2.397 -14.253 -13.922 1.00 96.38 277 ARG A O 1
ATOM 2290 N N . HIS A 1 278 ? -2.475 -12.715 -12.274 1.00 96.81 278 HIS A N 1
ATOM 2291 C CA . HIS A 1 278 ? -3.305 -13.479 -11.342 1.00 96.81 278 HIS A CA 1
ATOM 2292 C C . HIS A 1 278 ? -4.772 -13.018 -11.299 1.00 96.81 278 HIS A C 1
ATOM 2294 O O . HIS A 1 278 ? -5.563 -13.549 -10.526 1.00 96.81 278 HIS A O 1
ATOM 2300 N N . GLY A 1 279 ? -5.170 -12.059 -12.144 1.00 95.94 279 GLY A N 1
ATOM 2301 C CA . GLY A 1 279 ? -6.554 -11.575 -12.192 1.00 95.94 279 GLY A CA 1
ATOM 2302 C C . GLY A 1 279 ? -6.980 -10.790 -10.948 1.00 95.94 279 GLY A C 1
ATOM 2303 O O . GLY A 1 279 ? -8.172 -10.740 -10.647 1.00 95.94 279 GLY A O 1
ATOM 2304 N N . LEU A 1 280 ? -6.024 -10.178 -10.248 1.00 97.25 280 LEU A N 1
ATOM 2305 C CA . LEU A 1 280 ? -6.251 -9.434 -9.013 1.00 97.25 280 LEU A CA 1
ATOM 2306 C C . LEU A 1 280 ? -6.471 -7.940 -9.276 1.00 97.25 280 LEU A C 1
ATOM 2308 O O . LEU A 1 280 ? -5.992 -7.385 -10.270 1.00 97.25 280 LEU A O 1
ATOM 2312 N N . TYR A 1 281 ? -7.189 -7.299 -8.356 1.00 96.69 281 TYR A N 1
ATOM 2313 C CA . TYR A 1 281 ? -7.544 -5.884 -8.389 1.00 96.69 281 TYR A CA 1
ATOM 2314 C C . TYR A 1 281 ? -7.388 -5.248 -7.006 1.00 96.69 281 TYR A C 1
ATOM 2316 O O . TYR A 1 281 ? -7.581 -5.897 -5.985 1.00 96.69 281 TYR A O 1
ATOM 2324 N N . THR A 1 282 ? -7.108 -3.957 -6.964 1.00 96.75 282 THR A N 1
ATOM 2325 C CA . THR A 1 282 ? -7.175 -3.134 -5.757 1.00 96.75 282 THR A CA 1
ATOM 2326 C C . THR A 1 282 ? -8.573 -2.540 -5.627 1.00 96.75 282 THR A C 1
ATOM 2328 O O . THR A 1 282 ? -9.093 -1.964 -6.584 1.00 96.75 282 THR A O 1
ATOM 2331 N N . LEU A 1 283 ? -9.182 -2.643 -4.451 1.00 97.50 283 LEU A N 1
ATOM 2332 C CA . LEU A 1 283 ? -10.443 -1.973 -4.153 1.00 97.50 283 LEU A CA 1
ATOM 2333 C C . LEU A 1 283 ? -10.181 -0.515 -3.770 1.00 97.50 283 LEU A C 1
ATOM 2335 O O . LEU A 1 283 ? -9.396 -0.241 -2.866 1.00 97.50 283 LEU A O 1
ATOM 2339 N N . TYR A 1 284 ? -10.864 0.413 -4.433 1.00 96.00 284 TYR A N 1
ATOM 2340 C CA . TYR A 1 284 ? -10.832 1.843 -4.124 1.00 96.00 284 TYR A CA 1
ATOM 2341 C C . TYR A 1 284 ? -12.194 2.325 -3.628 1.00 96.00 284 TYR A C 1
ATOM 2343 O O . TYR A 1 284 ? -13.233 1.891 -4.130 1.00 96.00 284 TYR A O 1
ATOM 2351 N N . HIS A 1 285 ? -12.189 3.274 -2.687 1.00 94.81 285 HIS A N 1
ATOM 2352 C CA . HIS A 1 285 ? -13.361 4.114 -2.423 1.00 94.81 285 HIS A CA 1
ATOM 2353 C C . HIS A 1 285 ? -13.605 5.084 -3.588 1.00 94.81 285 HIS A C 1
ATOM 2355 O O . HIS A 1 285 ? -12.686 5.417 -4.343 1.00 94.81 285 HIS A O 1
ATOM 2361 N N . ASN A 1 286 ? -14.841 5.569 -3.724 1.00 92.38 286 ASN A N 1
ATOM 2362 C CA . ASN A 1 286 ? -15.181 6.598 -4.702 1.00 92.38 286 ASN A CA 1
ATOM 2363 C C . ASN A 1 286 ? -15.884 7.789 -4.054 1.00 92.38 286 ASN A C 1
ATOM 2365 O O . ASN A 1 286 ? -17.063 8.026 -4.256 1.00 92.38 286 ASN A O 1
ATOM 2369 N N . LEU A 1 287 ? -15.148 8.566 -3.266 1.00 89.31 287 LEU A N 1
ATOM 2370 C CA . LEU A 1 287 ? -15.697 9.778 -2.662 1.00 89.31 287 LEU A CA 1
ATOM 2371 C C . LEU A 1 287 ? -15.909 10.889 -3.715 1.00 89.31 287 LEU A C 1
ATOM 2373 O O . LEU A 1 287 ? -15.027 11.101 -4.557 1.00 89.31 287 LEU A O 1
ATOM 2377 N N . PRO A 1 288 ? -17.009 11.665 -3.651 1.00 78.25 288 PRO A N 1
ATOM 2378 C CA . PRO A 1 288 ? -17.330 12.683 -4.647 1.00 78.25 288 PRO A CA 1
ATOM 2379 C C . PRO A 1 288 ? -16.213 13.724 -4.824 1.00 78.25 288 PRO A C 1
ATOM 2381 O O . PRO A 1 288 ? -15.542 14.163 -3.883 1.00 78.25 288 PRO A O 1
ATOM 2384 N N . ARG A 1 289 ? -16.020 14.142 -6.078 1.00 61.31 289 ARG A N 1
ATOM 2385 C CA . ARG A 1 289 ? -14.918 1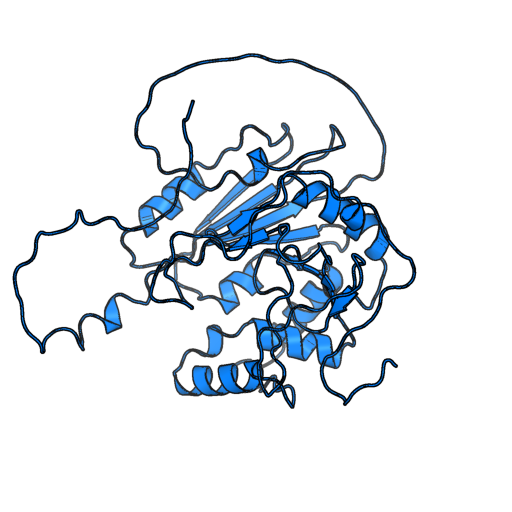5.005 -6.517 1.00 61.31 289 ARG A CA 1
ATOM 2386 C C . ARG A 1 289 ? -14.821 16.303 -5.696 1.00 61.31 289 ARG A C 1
ATOM 2388 O O . ARG A 1 289 ? -15.816 16.991 -5.473 1.00 61.31 289 ARG A O 1
ATOM 2395 N N . ARG A 1 290 ? -13.587 16.671 -5.310 1.00 62.28 290 ARG A N 1
ATOM 2396 C CA . ARG A 1 290 ? -13.202 17.793 -4.409 1.00 62.28 290 ARG A CA 1
ATOM 2397 C C . ARG A 1 290 ? -13.570 17.627 -2.928 1.00 62.28 290 ARG A C 1
ATOM 2399 O O . ARG A 1 290 ? -13.360 18.567 -2.166 1.00 62.28 290 ARG A O 1
ATOM 2406 N N . ARG A 1 291 ? -14.073 16.467 -2.497 1.00 70.62 291 ARG A N 1
ATOM 2407 C CA . ARG A 1 291 ? -14.567 16.274 -1.125 1.00 70.62 291 ARG A CA 1
ATOM 2408 C C . ARG A 1 291 ? -13.912 15.112 -0.402 1.00 70.62 291 ARG A C 1
ATOM 2410 O O . ARG A 1 291 ? -14.601 14.268 0.143 1.00 70.62 291 ARG A O 1
ATOM 2417 N N . THR A 1 292 ? -12.593 15.194 -0.268 1.00 89.06 292 THR A N 1
ATOM 2418 C CA . THR A 1 292 ? -11.783 14.462 0.722 1.00 89.06 292 THR A CA 1
ATOM 2419 C C . THR A 1 292 ? -11.387 13.018 0.388 1.00 89.06 292 THR A C 1
ATOM 2421 O O . THR A 1 292 ? -12.034 12.374 -0.432 1.00 89.06 292 THR A O 1
ATOM 2424 N N . THR A 1 293 ? -10.304 12.521 0.992 1.00 92.25 293 THR A N 1
ATOM 2425 C CA . THR A 1 293 ? -9.729 11.163 0.870 1.00 92.25 293 THR A CA 1
ATOM 2426 C C . THR A 1 293 ? -9.534 10.525 2.254 1.00 92.25 293 THR A C 1
ATOM 2428 O O . THR A 1 293 ? -9.546 11.232 3.265 1.00 92.25 293 THR A O 1
ATOM 2431 N N . LEU A 1 294 ? -9.333 9.204 2.311 1.00 92.56 294 LEU A N 1
ATOM 2432 C CA . LEU A 1 294 ? -9.001 8.502 3.556 1.00 92.56 294 LEU A CA 1
ATOM 2433 C C . LEU A 1 294 ? -7.506 8.555 3.892 1.00 92.56 294 LEU A C 1
ATOM 2435 O O . LEU A 1 294 ? -7.164 8.544 5.069 1.00 92.56 294 LEU A O 1
ATOM 2439 N N . ALA A 1 295 ? -6.641 8.671 2.884 1.00 91.94 295 ALA A N 1
ATOM 2440 C CA . ALA A 1 295 ? -5.224 8.990 3.037 1.00 91.94 295 ALA A CA 1
ATOM 2441 C C . ALA A 1 295 ? -4.844 10.124 2.078 1.00 91.94 295 ALA A C 1
ATOM 2443 O O . ALA A 1 295 ? -5.042 9.997 0.864 1.00 91.94 295 ALA A O 1
ATOM 2444 N N . SER A 1 296 ? -4.346 11.227 2.633 1.00 90.88 296 SER A N 1
ATOM 2445 C CA . SER A 1 296 ? -3.833 12.397 1.915 1.00 90.88 296 SER A CA 1
ATOM 2446 C C . SER A 1 296 ? -2.316 12.401 1.952 1.00 90.88 296 SER A C 1
ATOM 2448 O O . SER A 1 296 ? -1.746 12.185 3.014 1.00 90.88 296 SER A O 1
ATOM 2450 N N . ASN A 1 297 ? -1.671 12.726 0.840 1.00 88.25 297 ASN A N 1
ATOM 2451 C CA . ASN A 1 297 ? -0.223 12.894 0.777 1.00 88.25 297 ASN A CA 1
ATOM 2452 C C . ASN A 1 297 ? 0.142 14.390 0.871 1.00 88.25 297 ASN A C 1
ATOM 2454 O O . ASN A 1 297 ? -0.428 15.234 0.168 1.00 88.25 297 ASN A O 1
ATOM 2458 N N . TRP A 1 298 ? 1.088 14.739 1.747 1.00 84.38 298 TRP A N 1
ATOM 2459 C CA . TRP A 1 298 ? 1.550 16.117 1.977 1.00 84.38 298 TRP A CA 1
ATOM 2460 C C . TRP A 1 298 ? 2.414 16.689 0.848 1.00 84.38 298 TRP A C 1
ATOM 2462 O O . TRP A 1 298 ? 2.670 17.902 0.816 1.00 84.38 298 TRP A O 1
ATOM 2472 N N . ARG A 1 299 ? 2.809 15.839 -0.102 1.00 81.75 299 ARG A N 1
ATOM 2473 C CA . ARG A 1 299 ? 3.662 16.135 -1.255 1.00 81.75 299 ARG A CA 1
ATOM 2474 C C . ARG A 1 299 ? 4.941 16.810 -0.798 1.00 81.75 299 ARG A C 1
ATOM 2476 O O . ARG A 1 299 ? 5.287 17.913 -1.240 1.00 81.75 299 ARG A O 1
ATOM 2483 N N . GLU A 1 300 ? 5.584 16.180 0.174 1.00 75.75 300 GLU A N 1
ATOM 2484 C CA . GLU A 1 300 ? 6.854 16.645 0.698 1.00 75.75 300 GLU A CA 1
ATOM 2485 C C . GLU A 1 300 ? 7.978 16.379 -0.309 1.00 75.75 300 GLU A C 1
ATOM 2487 O O . GLU A 1 300 ? 7.849 15.606 -1.263 1.00 75.75 300 GLU A O 1
ATOM 2492 N N . ALA A 1 301 ? 9.089 17.094 -0.156 1.00 67.31 301 ALA A N 1
ATOM 2493 C CA . ALA A 1 301 ? 10.281 16.798 -0.923 1.00 67.31 301 ALA A CA 1
ATOM 2494 C C . ALA A 1 301 ? 10.811 15.420 -0.508 1.00 67.31 301 ALA A C 1
ATOM 2496 O O . ALA A 1 301 ? 11.055 15.170 0.669 1.00 67.31 301 ALA A O 1
ATOM 2497 N N . GLY A 1 302 ? 11.040 14.549 -1.482 1.00 67.50 302 GLY A N 1
ATOM 2498 C CA . GLY A 1 302 ? 11.440 13.171 -1.248 1.00 67.50 302 GLY A CA 1
ATOM 2499 C C . GLY A 1 302 ? 11.928 12.495 -2.523 1.00 67.50 302 GLY A C 1
ATOM 2500 O O . GLY A 1 302 ? 12.472 13.134 -3.426 1.00 67.50 302 GLY A O 1
ATOM 2501 N N . VAL A 1 303 ? 11.729 11.180 -2.596 1.00 63.81 303 VAL A N 1
ATOM 2502 C CA . VAL A 1 303 ? 12.201 10.336 -3.706 1.00 63.81 303 VAL A CA 1
ATOM 2503 C C . VAL A 1 303 ? 11.572 10.738 -5.051 1.00 63.81 303 VAL A C 1
ATOM 2505 O O . VAL A 1 303 ? 12.231 10.642 -6.088 1.00 63.81 303 VAL A O 1
ATOM 2508 N N . HIS A 1 304 ? 10.330 11.234 -5.039 1.00 60.19 304 HIS A N 1
ATOM 2509 C CA . HIS A 1 304 ? 9.554 11.538 -6.249 1.00 60.19 304 HIS A CA 1
ATOM 2510 C C . HIS A 1 304 ? 9.510 13.031 -6.606 1.00 60.19 304 HIS A C 1
ATOM 2512 O O . HIS A 1 304 ? 9.478 13.393 -7.783 1.00 60.19 304 HIS A O 1
ATOM 2518 N N . THR A 1 305 ? 9.552 13.914 -5.610 1.00 60.78 305 THR A N 1
ATOM 2519 C CA . THR A 1 305 ? 9.402 15.366 -5.771 1.00 60.78 305 THR A CA 1
ATOM 2520 C C . THR A 1 305 ? 10.568 16.098 -5.127 1.00 60.78 305 THR A C 1
ATOM 2522 O O . THR A 1 305 ? 10.898 15.875 -3.972 1.00 60.78 305 THR A O 1
ATOM 2525 N N . ARG A 1 306 ? 11.201 17.024 -5.858 1.00 66.00 306 ARG A N 1
ATOM 2526 C CA . ARG A 1 306 ? 12.302 17.839 -5.301 1.00 66.00 306 ARG A CA 1
ATOM 2527 C C . ARG A 1 306 ? 11.826 18.965 -4.385 1.00 66.00 306 ARG A C 1
ATOM 2529 O O . ARG A 1 306 ? 12.624 19.503 -3.626 1.00 66.00 306 ARG A O 1
ATOM 2536 N N . ASN A 1 307 ? 10.554 19.335 -4.490 1.00 71.06 307 ASN A N 1
ATOM 2537 C CA . ASN A 1 307 ? 9.966 20.463 -3.785 1.00 71.06 307 ASN A CA 1
ATOM 2538 C C . ASN A 1 307 ? 8.862 19.962 -2.859 1.00 71.06 307 ASN A C 1
ATOM 2540 O O . ASN A 1 307 ? 8.030 19.166 -3.289 1.00 71.06 307 ASN A O 1
ATOM 2544 N N . SER A 1 308 ? 8.821 20.494 -1.639 1.00 73.31 308 SER A N 1
ATOM 2545 C CA . SER A 1 308 ? 7.643 20.384 -0.784 1.00 73.31 308 SER A CA 1
ATOM 2546 C C . SER A 1 308 ? 6.620 21.424 -1.219 1.00 73.31 308 SER A C 1
ATOM 2548 O O . SER A 1 308 ? 6.942 22.609 -1.321 1.00 73.31 308 SER A O 1
ATOM 2550 N N . PHE A 1 309 ? 5.374 21.008 -1.427 1.00 75.69 309 PHE A N 1
ATOM 2551 C CA . PHE A 1 309 ? 4.294 21.937 -1.782 1.00 75.69 309 PHE A CA 1
ATOM 2552 C C . PHE A 1 309 ? 3.610 22.551 -0.549 1.00 75.69 309 PHE A C 1
ATOM 2554 O O . PHE A 1 309 ? 2.842 23.501 -0.684 1.00 75.69 309 PHE A O 1
ATOM 2561 N N . ASN A 1 310 ? 3.895 22.027 0.653 1.00 79.31 310 ASN A N 1
ATOM 2562 C CA . ASN A 1 310 ? 3.284 22.421 1.933 1.00 79.31 310 ASN A CA 1
ATOM 2563 C C . ASN A 1 310 ? 1.741 22.409 1.900 1.00 79.31 310 ASN A C 1
ATOM 2565 O O . ASN A 1 310 ? 1.063 23.171 2.594 1.00 79.31 310 ASN A O 1
ATOM 2569 N N . THR A 1 311 ? 1.175 21.545 1.062 1.00 84.00 311 THR A N 1
ATOM 2570 C CA . THR A 1 311 ? -0.263 21.393 0.889 1.00 84.00 311 THR A CA 1
ATOM 2571 C C . THR A 1 311 ? -0.577 19.978 0.433 1.00 84.00 311 THR A C 1
ATOM 2573 O O . THR A 1 311 ? 0.089 19.439 -0.456 1.00 84.00 311 THR A O 1
ATOM 2576 N N . LYS A 1 312 ? -1.624 19.400 1.018 1.00 85.88 312 LYS A N 1
ATOM 2577 C CA . LYS A 1 312 ? -2.088 18.051 0.700 1.00 85.88 312 LYS A CA 1
ATOM 2578 C C . LYS A 1 312 ? -2.544 17.952 -0.750 1.00 85.88 312 LYS A C 1
ATOM 2580 O O . LYS A 1 312 ? -3.036 18.933 -1.315 1.00 85.88 312 LYS A O 1
ATOM 2585 N N . ASP A 1 313 ? -2.407 16.774 -1.339 1.00 86.12 313 ASP A N 1
ATOM 2586 C CA . ASP A 1 313 ? -3.034 16.433 -2.616 1.00 86.12 313 ASP A CA 1
ATOM 2587 C C . ASP A 1 313 ? -4.566 16.608 -2.564 1.00 86.12 313 ASP A C 1
ATOM 2589 O O . ASP A 1 313 ? -5.148 17.261 -3.433 1.00 86.12 313 ASP A O 1
ATOM 2593 N N . TYR A 1 314 ? -5.191 16.132 -1.486 1.00 89.00 314 TYR A N 1
ATOM 2594 C CA . TYR A 1 314 ? -6.613 16.246 -1.186 1.00 89.00 314 TYR A CA 1
ATOM 2595 C C . TYR A 1 314 ? -6.834 16.508 0.312 1.00 89.00 314 TYR A C 1
ATOM 2597 O O . TYR A 1 314 ? -6.014 16.108 1.136 1.00 89.00 314 TYR A O 1
ATOM 2605 N N . PRO A 1 315 ? -7.945 17.145 0.717 1.00 90.88 315 PRO A N 1
ATOM 2606 C CA . PRO A 1 315 ? -8.339 17.189 2.126 1.00 90.88 315 PRO A CA 1
ATOM 2607 C C . PRO A 1 315 ? -8.577 15.779 2.698 1.00 90.88 315 PRO A C 1
ATOM 2609 O O . PRO A 1 315 ? -9.033 14.898 1.974 1.00 90.88 315 PRO A O 1
ATOM 2612 N N . THR A 1 316 ? -8.315 15.560 3.982 1.00 90.00 316 THR A N 1
ATOM 2613 C CA . THR A 1 316 ? -8.696 14.327 4.692 1.00 90.00 316 THR A CA 1
ATOM 2614 C C . THR A 1 316 ? -10.192 14.348 5.014 1.00 90.00 316 THR A C 1
ATOM 2616 O O . THR A 1 316 ? -10.753 15.415 5.260 1.00 90.00 316 THR A O 1
ATOM 2619 N N . LEU A 1 317 ? -10.866 13.195 4.948 1.00 89.25 317 LEU A N 1
ATOM 2620 C CA . LEU A 1 317 ? -12.294 13.091 5.270 1.00 89.25 317 LEU A CA 1
ATOM 2621 C C . LEU A 1 317 ? -12.494 13.280 6.774 1.00 89.25 317 LEU A C 1
ATOM 2623 O O . LEU A 1 317 ? -11.939 12.513 7.551 1.00 89.25 317 LEU A O 1
ATOM 2627 N N . ASP A 1 318 ? -13.305 14.245 7.192 1.00 87.50 318 ASP A N 1
ATOM 2628 C CA . ASP A 1 318 ? -13.570 14.560 8.603 1.00 87.50 318 ASP A CA 1
ATOM 2629 C C . ASP A 1 318 ? -15.045 14.371 9.008 1.00 87.50 318 ASP A C 1
ATOM 2631 O O . ASP A 1 318 ? -15.431 14.672 10.138 1.00 87.50 318 ASP A O 1
ATOM 2635 N N . TYR A 1 319 ? -15.864 13.792 8.126 1.00 86.06 319 TYR A N 1
ATOM 2636 C CA . TYR A 1 319 ? -17.272 13.478 8.368 1.00 86.06 319 TYR A CA 1
ATOM 2637 C C . TYR A 1 319 ? -17.618 12.033 7.984 1.00 86.06 319 TYR A C 1
ATOM 2639 O O . TYR A 1 319 ? -16.950 11.408 7.162 1.00 86.06 319 TYR A O 1
ATOM 2647 N N . CYS A 1 320 ? -18.703 11.509 8.557 1.00 82.69 320 CYS A N 1
ATOM 2648 C CA . CYS A 1 320 ? -19.236 10.195 8.207 1.00 82.69 320 CYS A CA 1
ATOM 2649 C C . CYS A 1 320 ? -19.941 10.259 6.840 1.00 82.69 320 CYS A C 1
ATOM 2651 O O . CYS A 1 320 ? -21.113 10.626 6.749 1.00 82.69 320 CYS A O 1
ATOM 2653 N N . ALA A 1 321 ? -19.205 9.963 5.769 1.00 86.38 321 ALA A N 1
ATOM 2654 C CA . ALA A 1 321 ? -19.737 9.913 4.409 1.00 86.38 321 ALA A CA 1
ATOM 2655 C C . ALA A 1 321 ? -20.686 8.715 4.228 1.00 86.38 321 ALA A C 1
ATOM 2657 O O . ALA A 1 321 ? -20.426 7.628 4.751 1.00 86.38 321 ALA A O 1
ATOM 2658 N N . ILE A 1 322 ? -21.784 8.898 3.488 1.00 87.31 322 ILE A N 1
ATOM 2659 C CA . ILE A 1 322 ? -22.725 7.805 3.192 1.00 87.31 322 ILE A CA 1
ATOM 2660 C C . ILE A 1 322 ? -22.086 6.784 2.244 1.00 87.31 322 ILE A C 1
ATOM 2662 O O . ILE A 1 322 ? -22.252 5.585 2.421 1.00 87.31 322 ILE A O 1
ATOM 2666 N N . GLU A 1 323 ? -21.235 7.252 1.334 1.00 89.44 323 GLU A N 1
ATOM 2667 C CA . GLU A 1 323 ? -20.488 6.450 0.364 1.00 89.44 323 GLU A CA 1
ATOM 2668 C C . GLU A 1 323 ? -19.545 5.434 1.034 1.00 89.44 323 GLU A C 1
ATOM 2670 O O . GLU A 1 323 ? -19.265 4.376 0.481 1.00 89.44 323 GLU A O 1
ATOM 2675 N N . LEU A 1 324 ? -19.065 5.724 2.251 1.00 87.38 324 LEU A N 1
ATOM 2676 C CA . LEU A 1 324 ? -18.237 4.794 3.033 1.00 87.38 324 LEU A CA 1
ATOM 2677 C C . LEU A 1 324 ? -19.056 3.795 3.863 1.00 87.38 324 LEU A C 1
ATOM 2679 O O . LEU A 1 324 ? -18.485 2.970 4.577 1.00 87.38 324 LEU A O 1
ATOM 2683 N N . GLN A 1 325 ? -20.383 3.877 3.805 1.00 87.69 325 GLN A N 1
ATOM 2684 C CA . GLN A 1 325 ? -21.301 2.966 4.490 1.00 87.69 325 GLN A CA 1
ATOM 2685 C C . GLN A 1 325 ? -21.950 1.971 3.522 1.00 87.69 325 GLN A C 1
ATOM 2687 O O . GLN A 1 325 ? -22.635 1.050 3.968 1.00 87.69 325 GLN A O 1
ATOM 2692 N N . GLU A 1 326 ? -21.718 2.125 2.219 1.00 90.75 326 GLU A N 1
ATOM 2693 C CA . GLU A 1 326 ? -22.294 1.282 1.180 1.00 90.75 326 GLU A CA 1
ATOM 2694 C C . GLU A 1 326 ? -21.291 0.227 0.701 1.00 90.75 326 GLU A C 1
ATOM 2696 O O . GLU A 1 326 ? -20.213 0.525 0.183 1.00 90.75 326 GLU A O 1
ATOM 2701 N N . PHE A 1 327 ? -21.673 -1.038 0.873 1.00 93.94 327 PHE A N 1
ATOM 2702 C CA . PHE A 1 327 ? -20.877 -2.205 0.505 1.00 93.94 327 PHE A CA 1
ATOM 2703 C C . PHE A 1 327 ? -21.670 -3.060 -0.497 1.00 93.94 327 PHE A C 1
ATOM 2705 O O . PHE A 1 327 ? -22.351 -4.004 -0.096 1.00 93.94 327 PHE A O 1
ATOM 2712 N N . PRO A 1 328 ? -21.697 -2.680 -1.789 1.00 94.69 328 PRO A N 1
ATOM 2713 C CA . PRO A 1 328 ? -22.453 -3.414 -2.795 1.00 94.69 328 PRO A CA 1
ATOM 2714 C C . PRO A 1 328 ? -21.843 -4.791 -3.095 1.00 94.69 328 PRO A C 1
ATOM 2716 O O . PRO A 1 328 ? -20.661 -4.915 -3.406 1.00 94.69 328 PRO A O 1
ATOM 2719 N N . GLU A 1 329 ? -22.692 -5.821 -3.151 1.00 92.94 329 GLU A N 1
ATOM 2720 C CA . GLU A 1 329 ? -22.301 -7.189 -3.545 1.00 92.94 329 GLU A CA 1
ATOM 2721 C C . GLU A 1 329 ? -21.606 -7.229 -4.920 1.00 92.94 329 GLU A C 1
ATOM 2723 O O . GLU A 1 329 ? -20.622 -7.943 -5.150 1.00 92.94 329 GLU A O 1
ATOM 2728 N N . LYS A 1 330 ? -22.114 -6.425 -5.863 1.00 93.38 330 LYS A N 1
ATOM 2729 C CA . LYS A 1 330 ? -21.532 -6.267 -7.194 1.00 93.38 330 LYS A CA 1
ATOM 2730 C C . LYS A 1 330 ? -20.667 -5.010 -7.234 1.00 93.38 330 LYS A C 1
ATOM 2732 O O . LYS A 1 330 ? -21.184 -3.902 -7.157 1.00 93.38 330 LYS A O 1
ATOM 2737 N N . ILE A 1 331 ? -19.369 -5.209 -7.453 1.00 94.81 331 ILE A N 1
ATOM 2738 C CA . ILE A 1 331 ? -18.385 -4.139 -7.627 1.00 94.81 331 ILE A CA 1
ATOM 2739 C C . ILE A 1 331 ? -17.945 -4.084 -9.089 1.00 94.81 331 ILE A C 1
ATOM 2741 O O . ILE A 1 331 ? -17.583 -5.114 -9.671 1.00 94.81 331 ILE A O 1
ATOM 2745 N N . ASP A 1 332 ? -17.936 -2.886 -9.666 1.00 94.50 332 ASP A N 1
ATOM 2746 C CA . ASP A 1 332 ? -17.458 -2.670 -11.028 1.00 94.50 332 ASP A CA 1
ATOM 2747 C C . ASP A 1 332 ? -15.939 -2.869 -11.117 1.00 94.50 332 ASP A C 1
ATOM 2749 O O . ASP A 1 332 ? -15.165 -2.358 -10.305 1.00 94.50 332 ASP A O 1
ATOM 2753 N N . LYS A 1 333 ? -15.506 -3.628 -12.129 1.00 93.56 333 LYS A N 1
ATOM 2754 C CA . LYS A 1 333 ? -14.092 -3.830 -12.461 1.00 93.56 333 LYS A CA 1
ATOM 2755 C C . LYS A 1 333 ? -13.698 -2.856 -13.549 1.00 93.56 333 LYS A C 1
ATOM 2757 O O . LYS A 1 333 ? -14.172 -2.950 -14.679 1.00 93.56 333 LYS A O 1
ATOM 2762 N N . ILE A 1 334 ? -12.797 -1.948 -13.218 1.00 87.12 334 ILE A N 1
ATOM 2763 C CA . ILE A 1 334 ? -12.352 -0.902 -14.120 1.00 87.12 334 ILE A CA 1
ATOM 2764 C C . ILE A 1 334 ? -10.920 -1.201 -14.544 1.00 87.12 334 ILE A C 1
ATOM 2766 O O . ILE A 1 334 ? -10.002 -1.359 -13.739 1.00 87.12 334 ILE A O 1
ATOM 2770 N N . TRP A 1 335 ? -10.740 -1.269 -15.855 1.00 77.31 335 TRP A N 1
ATOM 2771 C CA . TRP A 1 335 ? -9.449 -1.186 -16.510 1.00 77.31 335 TRP A CA 1
ATOM 2772 C C . TRP A 1 335 ? -9.608 -0.153 -17.600 1.00 77.31 335 TRP A C 1
ATOM 2774 O O . TRP A 1 335 ? -10.380 -0.346 -18.542 1.00 77.31 335 TRP A O 1
ATOM 2784 N N . VAL A 1 336 ? -8.949 0.987 -17.445 1.00 61.19 336 VAL A N 1
ATOM 2785 C CA . VAL A 1 336 ? -8.971 1.958 -18.528 1.00 61.19 336 VAL A CA 1
ATOM 2786 C C . VAL A 1 336 ? -8.132 1.362 -19.660 1.00 61.19 336 VAL A C 1
ATOM 2788 O O . VAL A 1 336 ? -7.076 0.785 -19.405 1.00 61.19 336 VAL A O 1
ATOM 2791 N N . GLY A 1 337 ? -8.688 1.409 -20.878 1.00 45.69 337 GLY A N 1
ATOM 2792 C CA . GLY A 1 337 ? -8.068 1.051 -22.160 1.00 45.69 337 GLY A CA 1
ATOM 2793 C C . GLY A 1 337 ? -8.466 -0.274 -22.787 1.00 45.69 337 GLY A C 1
ATOM 2794 O O . GLY A 1 337 ? -7.634 -1.100 -23.141 1.00 45.69 337 GLY A O 1
ATOM 2795 N N . MET A 1 338 ? -9.748 -0.385 -23.093 1.00 35.03 338 MET A N 1
ATOM 2796 C CA . MET A 1 338 ? -10.153 -0.518 -24.488 1.00 35.03 338 MET A CA 1
ATOM 2797 C C . MET A 1 338 ? -11.246 0.520 -24.718 1.00 35.03 338 MET A C 1
ATOM 2799 O O . MET A 1 338 ? -12.082 0.729 -23.844 1.00 35.03 338 MET A O 1
ATOM 2803 N N . HIS A 1 339 ? -11.211 1.212 -25.854 1.00 34.38 339 HIS A N 1
ATOM 2804 C CA . HIS A 1 339 ? -12.226 2.179 -26.266 1.00 34.38 339 HIS A CA 1
ATOM 2805 C C . HIS A 1 339 ? -13.644 1.844 -25.762 1.00 34.38 339 HIS A C 1
ATOM 2807 O O . HIS A 1 339 ? -14.247 0.867 -26.198 1.00 34.38 339 HIS A O 1
ATOM 2813 N N . GLY A 1 340 ? -14.181 2.693 -24.883 1.00 31.34 340 GLY A N 1
ATOM 2814 C CA . GLY A 1 340 ? -15.605 3.024 -24.826 1.00 31.34 340 GLY A CA 1
ATOM 2815 C C . GLY A 1 340 ? -16.623 1.886 -24.728 1.00 31.34 340 GLY A C 1
ATOM 2816 O O . GLY A 1 340 ? -17.739 2.073 -25.207 1.00 31.34 340 GLY A O 1
ATOM 2817 N N . LYS A 1 341 ? -16.311 0.734 -24.126 1.00 27.59 341 LYS A N 1
ATOM 2818 C CA . LYS A 1 341 ? -17.345 -0.247 -23.771 1.00 27.59 341 LYS A CA 1
ATOM 2819 C C . LYS A 1 341 ? -17.102 -0.814 -22.381 1.00 27.59 341 LYS A C 1
ATOM 2821 O O . LYS A 1 341 ? -16.142 -1.549 -22.172 1.00 27.59 341 LYS A O 1
ATOM 2826 N N . LYS A 1 342 ? -18.026 -0.493 -21.463 1.00 29.64 342 LYS A N 1
ATOM 2827 C CA . LYS A 1 342 ? -18.321 -1.327 -20.292 1.00 29.64 342 LYS A CA 1
ATOM 2828 C C . LYS A 1 342 ? -18.428 -2.777 -20.791 1.00 29.64 342 LYS A C 1
ATOM 2830 O O . LYS A 1 342 ? -19.181 -3.025 -21.737 1.00 29.64 342 LYS A O 1
ATOM 2835 N N . ARG A 1 343 ? -17.634 -3.687 -20.232 1.00 34.03 343 ARG A N 1
ATOM 2836 C CA . ARG A 1 343 ? -17.874 -5.128 -20.350 1.00 34.03 343 ARG A CA 1
ATOM 2837 C C . ARG A 1 343 ? -18.547 -5.606 -19.083 1.00 34.03 343 ARG A C 1
ATOM 2839 O O . ARG A 1 343 ? -18.106 -5.146 -18.009 1.00 34.03 343 ARG A O 1
#